Protein AF-A0A837HZ29-F1 (afdb_monomer)

Radius of gyration: 33.58 Å; Cα contacts (8 Å, |Δi|>4): 225; chains: 1; bounding box: 52×79×118 Å

Solvent-accessible surface area (backbone atoms only — not comparable to full-atom values): 13952 Å² total; per-residue (Å²): 131,91,80,90,84,88,86,88,88,85,89,89,88,91,80,93,74,94,74,88,73,82,72,72,76,75,81,71,71,91,67,74,50,71,70,56,51,52,52,53,49,52,53,41,50,74,73,65,51,52,72,66,57,50,50,33,51,55,26,50,70,69,75,38,86,57,85,81,71,94,71,95,66,82,75,67,71,84,78,87,65,74,48,42,78,78,43,34,22,89,83,47,80,42,47,40,31,46,48,34,55,47,42,37,73,39,55,90,40,22,70,79,57,67,69,78,25,53,27,43,73,68,52,30,50,22,44,33,45,43,27,38,74,70,71,73,38,81,69,73,39,53,90,79,60,35,39,37,31,41,38,72,72,49,48,50,49,52,37,42,77,58,74,45,83,57,80,75,68,86,65,84,71,70,89,60,85,87,73,68,78,67,42,74,80,44,73,50,57,73,92,74,75,59,95,91,59,87,81,66,71,49,71,45,66,44,34,85,83,72,55,89,88,80,87,132

Mean predicted aligned error: 20.23 Å

Nearest PDB structures (foldseek):
  6srb-assembly1_A  TM=1.870E-01  e=6.132E-01  Trametes pubescens
  2l3y-assembly1_A  TM=2.069E-01  e=8.259E+00  Mus musculus

Sequence (216 aa):
MKNIKLAFAGLIYFGLISGVFIATPSIASAALTESQIQAILSLLQSFGADQTVVGNVNNSLRGLPTMGGDGTAAFCPTFTYNLYLGLNDSDTEGQVSQLQKFLAQDQTVYPERTITGFYGPLTEQAVKRWQAQQGVVSSGSPDTTGYGVVGSRTRERVRANCGFPTPVPPTPIPPRSSNLSPVISGVSGPTTLNTGQSGTWTVTARDPENGPLSYN

Structure (mmCIF, N/CA/C/O backbone):
data_AF-A0A837HZ29-F1
#
_entry.id   AF-A0A837HZ29-F1
#
loop_
_atom_site.group_PDB
_atom_site.id
_atom_site.type_symbol
_atom_site.label_atom_id
_atom_site.label_alt_id
_atom_site.label_comp_id
_atom_site.label_asym_id
_atom_site.label_entity_id
_atom_site.label_seq_id
_atom_site.pdbx_PDB_ins_code
_atom_site.Cartn_x
_atom_site.Cartn_y
_atom_site.Cartn_z
_atom_site.occupancy
_atom_site.B_iso_or_equiv
_atom_site.auth_seq_id
_atom_site.auth_comp_id
_atom_site.auth_asym_id
_atom_site.auth_atom_id
_atom_site.pdbx_PDB_model_num
ATOM 1 N N . MET A 1 1 ? -25.031 41.096 59.866 1.00 35.97 1 MET A N 1
ATOM 2 C CA . MET A 1 1 ? -25.871 42.298 59.694 1.00 35.97 1 MET A CA 1
ATOM 3 C C . MET A 1 1 ? -25.894 42.648 58.209 1.00 35.97 1 MET A C 1
ATOM 5 O O . MET A 1 1 ? -24.839 42.888 57.647 1.00 35.97 1 MET A O 1
ATOM 9 N N . LYS A 1 2 ? -27.072 42.539 57.574 1.00 34.97 2 LYS A N 1
ATOM 10 C CA . LYS A 1 2 ? -27.664 43.481 56.594 1.00 34.97 2 LYS A CA 1
ATOM 11 C C . LYS A 1 2 ? -26.761 44.709 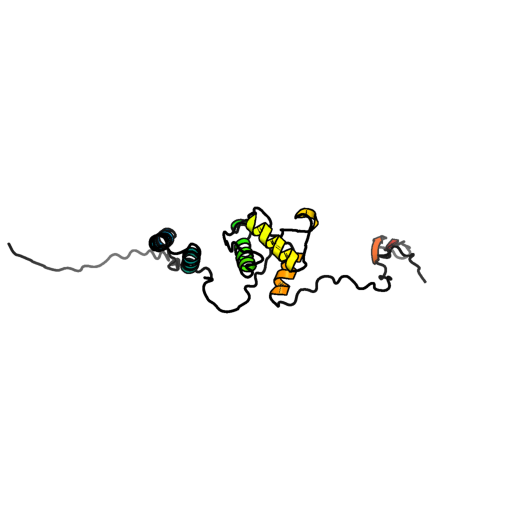56.269 1.00 34.97 2 LYS A C 1
ATOM 13 O O . LYS A 1 2 ? -26.332 45.370 57.203 1.00 34.97 2 LYS A O 1
ATOM 18 N N . ASN A 1 3 ? -26.447 45.100 55.024 1.00 30.42 3 ASN A N 1
ATOM 19 C CA . ASN A 1 3 ? -27.367 45.560 53.973 1.00 30.42 3 ASN A CA 1
ATOM 20 C C . ASN A 1 3 ? -26.650 45.844 52.625 1.00 30.42 3 ASN A C 1
ATOM 22 O O . ASN A 1 3 ? -25.532 46.348 52.603 1.00 30.42 3 ASN A O 1
ATOM 26 N N . ILE A 1 4 ? -27.386 45.619 51.533 1.00 43.94 4 ILE A N 1
ATOM 27 C CA . ILE A 1 4 ? -27.218 46.102 50.142 1.00 43.94 4 ILE A CA 1
ATOM 28 C C . ILE A 1 4 ? -27.219 47.638 50.059 1.00 43.94 4 ILE A C 1
ATOM 30 O O . ILE A 1 4 ? -28.037 48.216 50.771 1.00 43.94 4 ILE A O 1
ATOM 34 N N . LYS A 1 5 ? -26.473 48.259 49.112 1.00 36.84 5 LYS A N 1
ATOM 35 C CA . LYS A 1 5 ? -26.921 49.421 48.287 1.00 36.84 5 LYS A CA 1
ATOM 36 C C . LYS A 1 5 ? -26.176 49.534 46.935 1.00 36.84 5 LYS A C 1
ATOM 38 O O . LYS A 1 5 ? -24.957 49.649 46.905 1.00 36.84 5 LYS A O 1
ATOM 43 N N . LEU A 1 6 ? -26.954 49.543 45.846 1.00 37.62 6 LEU A N 1
ATOM 44 C CA . LEU A 1 6 ? -26.623 50.012 44.487 1.00 37.62 6 LEU A CA 1
ATOM 45 C C . LEU A 1 6 ? -26.697 51.552 44.412 1.00 37.62 6 LEU A C 1
ATOM 47 O O . LEU A 1 6 ? -27.567 52.122 45.071 1.00 37.62 6 LEU A O 1
ATOM 51 N N . ALA A 1 7 ? -25.931 52.187 43.512 1.00 39.00 7 ALA A N 1
ATOM 52 C CA . ALA A 1 7 ? -26.370 53.379 42.763 1.00 39.00 7 ALA A CA 1
ATOM 53 C C . ALA A 1 7 ? -25.503 53.638 41.507 1.00 39.00 7 ALA A C 1
ATOM 55 O O . ALA A 1 7 ? -24.282 53.522 41.549 1.00 39.00 7 ALA A O 1
ATOM 56 N N . PHE A 1 8 ? -26.184 53.983 40.410 1.00 45.16 8 PHE A N 1
ATOM 57 C CA . PHE A 1 8 ? -25.710 54.319 39.058 1.00 45.16 8 PHE A CA 1
ATOM 58 C C . PHE A 1 8 ? -25.259 55.790 38.931 1.00 45.16 8 PHE A C 1
ATOM 60 O O . PHE A 1 8 ? -25.774 56.615 39.680 1.00 45.16 8 PHE A O 1
ATOM 67 N N . ALA A 1 9 ? -24.437 56.130 37.917 1.00 35.78 9 ALA A N 1
ATOM 68 C CA . ALA A 1 9 ? -24.689 57.209 36.927 1.00 35.78 9 ALA A CA 1
ATOM 69 C C . ALA A 1 9 ? -23.426 57.625 36.130 1.00 35.78 9 ALA A C 1
ATOM 71 O O . ALA A 1 9 ? -22.364 57.797 36.718 1.00 35.78 9 ALA A O 1
ATOM 72 N N . GLY A 1 10 ? -23.586 57.919 34.827 1.00 35.19 10 GLY A N 1
ATOM 73 C CA . GLY A 1 10 ? -22.832 59.002 34.163 1.00 35.19 10 GLY A CA 1
ATOM 74 C C . GLY A 1 10 ? -22.077 58.679 32.862 1.00 35.19 10 GLY A C 1
ATOM 75 O O . GLY A 1 10 ? -20.918 58.292 32.900 1.00 35.19 10 GLY A O 1
ATOM 76 N N . LEU A 1 11 ? -22.723 58.931 31.715 1.00 47.47 11 LEU A N 1
ATOM 77 C CA . LEU A 1 11 ? -22.152 59.111 30.360 1.00 47.47 11 LEU A CA 1
ATOM 78 C C . LEU A 1 11 ? -21.249 60.359 30.276 1.00 47.47 11 LEU A C 1
ATOM 80 O O . LEU A 1 11 ? -21.711 61.343 30.832 1.00 47.47 11 LEU A O 1
ATOM 84 N N . ILE A 1 12 ? -20.135 60.373 29.501 1.00 46.66 12 ILE A N 1
ATOM 85 C CA . ILE A 1 12 ? -19.691 61.450 28.553 1.00 46.66 12 ILE A CA 1
ATOM 86 C C . ILE A 1 12 ? -18.710 60.866 27.491 1.00 46.66 12 ILE A C 1
ATOM 88 O O . ILE A 1 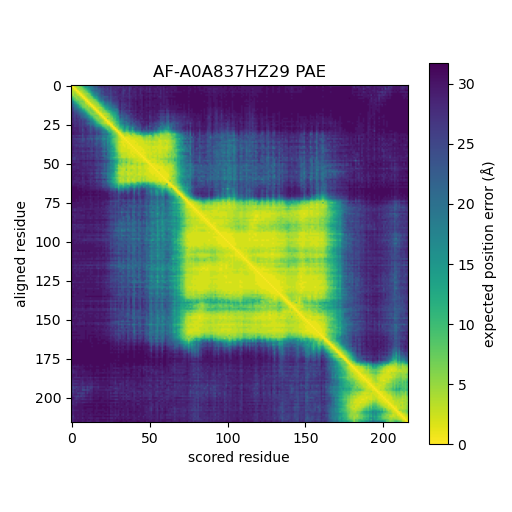12 ? -17.953 59.940 27.759 1.00 46.66 12 ILE A O 1
ATOM 92 N N . TYR A 1 13 ? -18.793 61.412 26.274 1.00 36.00 13 TYR A N 1
ATOM 93 C CA . TYR A 1 13 ? -18.317 60.994 24.944 1.00 36.00 13 TYR A CA 1
ATOM 94 C C . TYR A 1 13 ? -16.962 61.646 24.519 1.00 36.00 13 TYR A C 1
ATOM 96 O O . TYR A 1 13 ? -16.529 62.613 25.135 1.00 36.00 13 TYR A O 1
ATOM 104 N N . PHE A 1 14 ? -16.411 61.186 23.378 1.00 42.97 14 PHE A N 1
ATOM 105 C CA . PHE A 1 14 ? -15.457 61.810 22.413 1.00 42.97 14 PHE A CA 1
ATOM 106 C C . PHE A 1 14 ? -13.974 61.389 22.439 1.00 42.97 14 PHE A C 1
ATOM 108 O O . PHE A 1 14 ? -13.185 61.821 23.269 1.00 42.97 14 PHE A O 1
ATOM 115 N N . GLY A 1 15 ? -13.576 60.656 21.390 1.00 39.09 15 GLY A N 1
ATOM 116 C CA . GLY A 1 15 ? -12.182 60.460 20.991 1.00 39.09 15 GLY A CA 1
ATOM 117 C C . GLY A 1 15 ? -12.063 59.587 19.741 1.00 39.09 15 GLY A C 1
ATOM 118 O O . GLY A 1 15 ? -11.875 58.381 19.846 1.00 39.09 15 GLY A O 1
ATOM 119 N N . LEU A 1 16 ? -12.212 60.193 18.558 1.00 51.69 16 LEU A N 1
ATOM 120 C CA . LEU A 1 16 ? -11.914 59.571 17.264 1.00 51.69 16 LEU A CA 1
ATOM 121 C C . LEU A 1 16 ? -10.434 59.167 17.212 1.00 51.69 16 LEU A C 1
ATOM 123 O O . LEU A 1 16 ? -9.569 60.040 17.237 1.00 51.69 16 LEU A O 1
ATOM 127 N N . ILE A 1 17 ? -10.146 57.874 17.054 1.00 52.84 17 ILE A N 1
ATOM 128 C CA . ILE A 1 17 ? -8.849 57.417 16.550 1.00 52.84 17 ILE A CA 1
ATOM 129 C C . ILE A 1 17 ? -9.109 56.465 15.390 1.00 52.84 17 ILE A C 1
ATOM 131 O O . ILE A 1 17 ? -9.641 55.367 15.544 1.00 52.84 17 ILE A O 1
ATOM 135 N N . SER A 1 18 ? -8.771 56.970 14.210 1.00 51.75 18 SER A N 1
ATOM 136 C CA . SER A 1 18 ? -8.724 56.250 12.950 1.00 51.75 18 SER A CA 1
ATOM 137 C C . SER A 1 18 ? -7.691 55.126 13.047 1.00 51.75 18 SER A C 1
ATOM 139 O O . SER A 1 18 ? -6.542 55.364 13.412 1.00 51.75 18 SER A O 1
ATOM 141 N N . GLY A 1 19 ? -8.111 53.905 12.734 1.00 50.53 19 GLY A N 1
ATOM 142 C CA . GLY A 1 19 ? -7.273 52.714 12.800 1.00 50.53 19 GLY A CA 1
ATOM 143 C C . GLY A 1 19 ? -8.041 51.493 12.320 1.00 50.53 19 GLY A C 1
ATOM 144 O O . GLY A 1 19 ? -8.263 50.558 13.082 1.00 50.53 19 GLY A O 1
ATOM 145 N N . VAL A 1 20 ? -8.493 51.510 11.064 1.00 44.84 20 VAL A N 1
ATOM 146 C CA . VAL A 1 20 ? -9.052 50.316 10.419 1.00 44.84 20 VAL A CA 1
ATOM 147 C C . VAL A 1 20 ? -7.889 49.373 10.097 1.00 44.84 20 VAL A C 1
ATOM 149 O O . VAL A 1 20 ? -7.356 49.355 8.993 1.00 44.84 20 VAL A O 1
ATOM 152 N N . PHE A 1 21 ? -7.474 48.595 11.094 1.00 46.34 21 PHE A N 1
ATOM 153 C CA . PHE A 1 21 ? -6.847 47.303 10.860 1.00 46.34 21 PHE A CA 1
ATOM 154 C C . PHE A 1 21 ? -7.968 46.355 10.439 1.00 46.34 21 PHE A C 1
ATOM 156 O O . PHE A 1 21 ? -8.764 45.920 11.271 1.00 46.34 21 PHE A O 1
ATOM 163 N N . ILE A 1 22 ? -8.050 46.035 9.147 1.00 47.41 22 ILE A N 1
ATOM 164 C CA . ILE A 1 22 ? -8.834 44.881 8.705 1.00 47.41 22 ILE A CA 1
ATOM 165 C C . ILE A 1 22 ? -8.028 43.648 9.120 1.00 47.41 22 ILE A C 1
ATOM 167 O O . ILE A 1 22 ? -7.279 43.074 8.335 1.00 47.41 22 ILE A O 1
ATOM 171 N N . ALA A 1 23 ? -8.142 43.270 10.393 1.00 42.97 23 ALA A N 1
ATOM 172 C CA . ALA A 1 23 ? -7.887 41.905 10.802 1.00 42.97 23 ALA A CA 1
ATOM 173 C C . ALA A 1 23 ? -8.952 41.071 10.091 1.00 42.97 23 ALA A C 1
ATOM 175 O O . ALA A 1 23 ? -1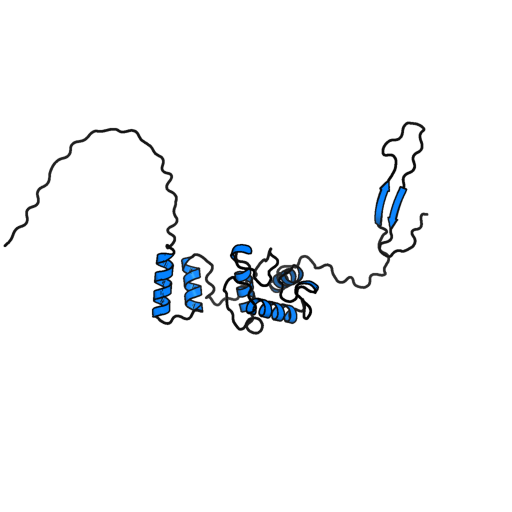0.101 41.009 10.526 1.00 42.97 23 ALA A O 1
ATOM 176 N N . THR A 1 24 ? -8.603 40.507 8.936 1.00 51.25 24 THR A N 1
ATOM 177 C CA . THR A 1 24 ? -9.410 39.452 8.334 1.00 51.25 24 THR A CA 1
ATOM 178 C C . THR A 1 24 ? -9.585 38.393 9.417 1.00 51.25 24 THR A C 1
ATOM 180 O O . THR A 1 24 ? -8.564 37.876 9.885 1.00 51.25 24 THR A O 1
ATOM 183 N N . PRO A 1 25 ? -10.812 38.091 9.872 1.00 42.91 25 PRO A N 1
ATOM 184 C CA . PRO A 1 25 ? -11.000 36.971 10.766 1.00 42.91 25 PRO A CA 1
ATOM 185 C C . PRO A 1 25 ? -10.487 35.752 10.007 1.00 42.91 25 PRO A C 1
ATOM 187 O O . PRO A 1 25 ? -11.036 35.377 8.969 1.00 42.91 25 PRO A O 1
ATOM 190 N N . SER A 1 26 ? -9.392 35.163 10.487 1.00 45.62 26 SER A N 1
ATOM 191 C CA . SER A 1 26 ? -9.121 33.773 10.186 1.00 45.62 26 SER A CA 1
ATOM 192 C C . SER A 1 26 ? -10.377 33.046 10.632 1.00 45.62 26 SER A C 1
ATOM 194 O O . SER A 1 26 ? -10.723 33.029 11.814 1.00 45.62 26 SER A O 1
ATOM 196 N N . ILE A 1 27 ? -11.127 32.528 9.665 1.00 38.88 27 ILE A N 1
ATOM 197 C CA . ILE A 1 27 ? -12.206 31.594 9.933 1.00 38.88 27 ILE A CA 1
ATOM 198 C C . ILE A 1 27 ? -11.492 30.334 10.422 1.00 38.88 27 ILE A C 1
ATOM 200 O O . ILE A 1 27 ? -11.207 29.416 9.660 1.00 38.88 27 ILE A O 1
ATOM 204 N N . ALA A 1 28 ? -11.087 30.341 11.690 1.00 38.72 28 ALA A N 1
ATOM 205 C CA . ALA A 1 28 ? -10.732 29.141 12.401 1.00 38.72 28 ALA A CA 1
ATOM 206 C C . ALA A 1 28 ? -12.048 28.389 12.547 1.00 38.72 28 ALA A C 1
ATOM 208 O O . ALA A 1 28 ? -12.866 28.692 13.416 1.00 38.72 28 ALA A O 1
ATOM 209 N N . SER A 1 29 ? -12.292 27.454 11.632 1.00 41.00 29 SER A N 1
ATOM 210 C CA . SER A 1 29 ? -13.267 26.399 11.861 1.00 41.00 29 SER A CA 1
ATOM 211 C C . SER A 1 29 ? -13.006 25.857 13.263 1.00 41.00 29 SER A C 1
ATOM 213 O O . SER A 1 29 ? -11.859 25.542 13.586 1.00 41.00 29 SER A O 1
ATOM 215 N N . ALA A 1 30 ? -14.033 25.821 14.109 1.00 46.22 30 ALA A N 1
ATOM 216 C CA . ALA A 1 30 ? -13.940 25.303 15.467 1.00 46.22 30 ALA A CA 1
ATOM 217 C C . ALA A 1 30 ? -13.631 23.798 15.418 1.00 46.22 30 ALA A C 1
ATOM 219 O O . ALA A 1 30 ? -14.522 22.957 15.492 1.00 46.22 30 ALA A O 1
ATOM 220 N N . ALA A 1 31 ? -12.361 23.465 15.220 1.00 56.97 31 ALA A N 1
ATOM 221 C CA . ALA A 1 31 ? -11.833 22.128 15.372 1.00 56.97 31 ALA A CA 1
ATOM 222 C C . ALA A 1 31 ? -11.501 21.916 16.851 1.00 56.97 31 ALA A C 1
ATOM 224 O O . ALA A 1 31 ? -11.014 22.826 17.527 1.00 56.97 31 ALA A O 1
ATOM 225 N N . LEU A 1 32 ? -11.775 20.714 17.354 1.00 66.38 32 LEU A N 1
ATOM 226 C CA . LEU A 1 32 ? -11.335 20.312 18.686 1.00 66.38 32 LEU A CA 1
ATOM 227 C C . LEU A 1 32 ? -9.806 20.389 18.750 1.00 66.38 32 LEU A C 1
ATOM 229 O O . LEU A 1 32 ? -9.117 19.956 17.824 1.00 66.38 32 LEU A O 1
ATOM 233 N N . THR A 1 33 ? -9.265 20.936 19.836 1.00 76.69 33 THR A N 1
ATOM 234 C CA . THR A 1 33 ? -7.815 20.939 20.047 1.00 76.69 33 THR A CA 1
ATOM 235 C C . THR A 1 33 ? -7.324 19.516 20.311 1.00 76.69 33 THR A C 1
ATOM 237 O O . THR A 1 33 ? -8.061 18.680 20.836 1.00 76.69 33 THR A O 1
ATOM 240 N N . GLU A 1 34 ? -6.051 19.232 20.025 1.00 71.81 34 GLU A N 1
ATOM 241 C CA . GLU A 1 34 ? -5.465 17.910 20.302 1.00 71.81 34 GLU A CA 1
ATOM 242 C C . GLU A 1 34 ? -5.632 17.515 21.782 1.00 71.81 34 GLU A C 1
ATOM 244 O O . GLU A 1 34 ? -5.949 16.373 22.098 1.00 71.81 34 GLU A O 1
ATOM 249 N N . SER A 1 35 ? -5.534 18.481 22.701 1.00 75.06 35 SER A N 1
ATOM 250 C CA . SER A 1 35 ? -5.774 18.263 24.132 1.00 75.06 35 SER A CA 1
ATOM 251 C C . SER A 1 35 ? -7.217 17.863 24.464 1.00 75.06 35 SER A C 1
ATOM 253 O O . SER A 1 35 ? -7.433 17.032 25.345 1.00 75.06 35 SER A O 1
ATOM 255 N N . GLN A 1 36 ? -8.207 18.410 23.755 1.00 77.38 36 GLN A N 1
ATOM 256 C CA . GLN A 1 36 ? -9.615 18.039 23.918 1.00 77.38 36 GLN A CA 1
ATOM 257 C C . GLN A 1 36 ? -9.890 16.645 23.351 1.00 77.38 36 GLN A C 1
ATOM 259 O O . GLN A 1 36 ? -10.627 15.873 23.960 1.00 77.38 36 GLN A O 1
ATOM 264 N N . ILE A 1 37 ? -9.250 16.294 22.232 1.00 80.56 37 ILE A N 1
ATOM 265 C CA . ILE A 1 37 ? -9.338 14.953 21.647 1.00 80.56 37 ILE A CA 1
ATOM 266 C C . ILE A 1 37 ? -8.771 13.920 22.632 1.00 80.56 37 ILE A C 1
ATOM 268 O O . ILE A 1 37 ? -9.461 12.961 22.969 1.00 80.56 37 ILE A O 1
ATOM 272 N N . GLN A 1 38 ? -7.575 14.148 23.185 1.00 76.44 38 GLN A N 1
ATOM 273 C CA . GLN A 1 38 ? -6.946 13.230 24.148 1.00 76.44 38 GLN A CA 1
ATOM 274 C C . GLN A 1 38 ? -7.756 13.055 25.443 1.00 76.44 38 GLN A C 1
ATOM 276 O O . GLN A 1 38 ? -7.808 11.953 25.994 1.00 76.44 38 GLN A O 1
ATOM 281 N N . ALA A 1 39 ? -8.436 14.105 25.913 1.00 86.25 39 ALA A N 1
ATOM 282 C CA . ALA A 1 39 ? -9.339 14.003 27.059 1.00 86.25 39 ALA A CA 1
ATOM 283 C C . ALA A 1 39 ? -10.542 13.081 26.777 1.00 86.25 39 ALA A C 1
ATOM 285 O O . ALA A 1 39 ? -10.896 12.256 27.620 1.00 86.25 39 ALA A O 1
ATOM 286 N N . ILE A 1 40 ? -11.137 13.171 25.580 1.00 83.31 40 ILE A N 1
ATOM 287 C CA . ILE A 1 40 ? -12.269 12.321 25.173 1.00 83.31 40 ILE A CA 1
ATOM 288 C C . ILE A 1 40 ? -11.825 10.861 25.005 1.00 83.31 40 ILE A C 1
ATOM 290 O O . ILE A 1 40 ? -12.521 9.951 25.455 1.00 83.31 40 ILE A O 1
ATOM 294 N N . LEU A 1 41 ? -10.647 10.621 24.420 1.00 81.94 41 LEU A N 1
ATOM 295 C CA . LEU A 1 41 ? -10.101 9.267 24.270 1.00 81.94 41 LEU A CA 1
ATOM 296 C C . LEU A 1 41 ? -9.772 8.629 25.627 1.00 81.94 41 LEU A C 1
ATOM 298 O O . LEU A 1 41 ? -10.102 7.465 25.847 1.00 81.94 41 LEU A O 1
ATOM 302 N N . SER A 1 42 ? -9.205 9.401 26.557 1.00 83.00 42 SER A N 1
ATOM 303 C CA . SER A 1 42 ? -8.891 8.926 27.913 1.00 83.00 42 SER A CA 1
ATOM 304 C C . SER A 1 42 ? -10.158 8.581 28.704 1.00 83.00 42 SER A C 1
ATOM 306 O O . SER A 1 42 ? -10.182 7.605 29.453 1.00 83.00 42 SER A O 1
ATOM 308 N N . LEU A 1 43 ? -11.240 9.344 28.512 1.00 88.94 43 LEU A N 1
ATOM 309 C CA . LEU A 1 43 ? -12.539 9.050 29.114 1.00 88.94 43 LEU A CA 1
ATOM 310 C C . LEU A 1 43 ? -13.127 7.734 28.578 1.00 88.94 43 LEU A C 1
ATOM 312 O O . LEU A 1 43 ? -13.602 6.918 29.362 1.00 88.94 43 LEU A O 1
ATOM 316 N N . LEU A 1 44 ? -13.056 7.490 27.266 1.00 84.50 44 LEU A N 1
ATOM 317 C CA . LEU A 1 44 ? -13.524 6.235 26.660 1.00 84.50 44 LEU A CA 1
ATOM 318 C C . LEU A 1 44 ? -12.719 5.020 27.135 1.00 84.50 44 LEU A C 1
ATOM 320 O O . LEU A 1 44 ? -13.298 3.973 27.420 1.00 84.50 44 LEU A O 1
ATOM 324 N N . GLN A 1 45 ? -11.403 5.174 27.278 1.00 81.12 45 GLN A N 1
ATOM 325 C CA . GLN A 1 45 ? -10.533 4.137 27.837 1.00 81.12 45 GLN A CA 1
ATOM 326 C C . GLN A 1 45 ? -10.857 3.849 29.309 1.00 81.12 45 GLN A C 1
ATOM 328 O O . GLN A 1 45 ? -10.853 2.690 29.717 1.00 81.12 45 GLN A O 1
ATOM 333 N N . SER A 1 46 ? -11.223 4.873 30.088 1.00 86.44 46 SER A N 1
ATOM 334 C CA . SER A 1 46 ? -11.678 4.717 31.479 1.00 86.44 46 SER A CA 1
ATOM 335 C C . SER A 1 46 ? -12.982 3.910 31.594 1.00 86.44 46 SER A C 1
ATOM 337 O O . SER A 1 46 ? -13.193 3.201 32.576 1.00 86.44 46 SER A O 1
ATOM 339 N N . PHE A 1 47 ? -13.836 3.947 30.563 1.00 85.88 47 PHE A N 1
ATOM 340 C CA . PHE A 1 47 ? -15.049 3.125 30.467 1.00 85.88 47 PHE A CA 1
ATOM 341 C C . PHE A 1 47 ? -14.818 1.728 29.865 1.00 85.88 47 PHE A C 1
ATOM 343 O O . PHE A 1 47 ? -15.779 0.984 29.672 1.00 85.88 47 PHE A O 1
ATOM 350 N N . GLY A 1 48 ? -13.569 1.349 29.572 1.00 77.62 48 GLY A N 1
ATOM 351 C CA . GLY A 1 48 ? -13.238 0.039 29.007 1.00 77.62 48 GLY A CA 1
ATOM 352 C C . GLY A 1 48 ? -13.611 -0.119 27.531 1.00 77.62 48 GLY A C 1
ATOM 353 O O . GLY A 1 48 ? -13.813 -1.242 27.072 1.00 77.62 48 GLY A O 1
ATOM 354 N N . ALA A 1 49 ? -13.731 0.980 26.779 1.00 79.19 49 ALA A N 1
ATOM 355 C CA . ALA A 1 49 ? -13.937 0.906 25.337 1.00 79.19 49 ALA A CA 1
ATOM 356 C C . ALA A 1 49 ? -12.728 0.243 24.650 1.00 79.19 49 ALA A C 1
ATOM 358 O O . ALA A 1 49 ? -11.583 0.625 24.888 1.00 79.19 49 ALA A O 1
ATOM 359 N N . ASP A 1 50 ? -12.991 -0.729 23.773 1.00 69.56 50 ASP A N 1
ATOM 360 C CA . ASP A 1 50 ? -11.958 -1.413 22.989 1.00 69.56 50 ASP A CA 1
ATOM 361 C C . ASP A 1 50 ? -11.205 -0.442 22.056 1.00 69.56 50 ASP A C 1
ATOM 363 O O . ASP A 1 50 ? -11.754 0.573 21.608 1.00 69.56 50 ASP A O 1
ATOM 367 N N . GLN A 1 51 ? -9.957 -0.780 21.713 1.00 67.69 51 GLN A N 1
ATOM 368 C CA . GLN A 1 51 ? -9.078 0.019 20.851 1.00 67.69 51 GLN A CA 1
ATOM 369 C C . GLN A 1 51 ? -9.730 0.371 19.499 1.00 67.69 51 GLN A C 1
ATOM 371 O O . GLN A 1 51 ? -9.467 1.438 18.940 1.00 67.69 51 GLN A O 1
ATOM 376 N N . THR A 1 52 ? -10.637 -0.479 19.010 1.00 63.97 52 THR A N 1
ATOM 377 C CA . THR A 1 52 ? -11.430 -0.252 17.793 1.00 63.97 52 THR A CA 1
ATOM 378 C C . THR A 1 52 ? -12.408 0.918 17.945 1.00 63.97 52 THR A C 1
ATOM 380 O O . THR A 1 52 ? -12.515 1.777 17.068 1.00 63.97 52 THR A O 1
ATOM 383 N N . VAL A 1 53 ? -13.108 0.992 19.079 1.00 73.31 53 VAL A N 1
ATOM 384 C CA . VAL A 1 53 ? -14.072 2.061 19.382 1.00 73.31 53 VAL A CA 1
ATOM 385 C C . VAL A 1 53 ? -13.337 3.379 19.611 1.00 73.31 53 VAL A C 1
ATOM 387 O O . VAL A 1 53 ? -13.739 4.408 19.074 1.00 73.31 53 VAL A O 1
ATOM 390 N N . VAL A 1 54 ? -12.212 3.338 20.331 1.00 78.69 54 VAL A N 1
ATOM 391 C CA . VAL A 1 54 ? -11.339 4.501 20.553 1.00 78.69 54 VAL A CA 1
ATOM 392 C C . VAL A 1 54 ? -10.805 5.043 19.223 1.00 78.69 54 VAL A C 1
ATOM 394 O O . VAL A 1 54 ? -10.846 6.252 18.989 1.00 78.69 54 VAL A O 1
ATOM 397 N N . GLY A 1 55 ? -10.372 4.161 18.316 1.00 71.00 55 GLY A N 1
ATOM 398 C CA . GLY A 1 55 ? -9.921 4.534 16.975 1.00 71.00 55 GLY A CA 1
ATOM 399 C C . GLY A 1 55 ? -11.026 5.175 16.133 1.00 71.00 55 GLY A C 1
ATOM 400 O O . GLY A 1 55 ? -10.807 6.213 15.507 1.00 71.00 55 GLY A O 1
ATOM 401 N N . ASN A 1 56 ? -12.237 4.617 16.170 1.00 71.81 56 ASN A N 1
ATOM 402 C CA . ASN A 1 56 ? -13.390 5.179 15.471 1.00 71.81 56 ASN A CA 1
ATOM 403 C C . ASN A 1 56 ? -13.781 6.553 16.015 1.00 71.81 56 ASN A C 1
ATOM 405 O O . ASN A 1 56 ? -14.013 7.472 15.236 1.00 71.81 56 ASN A O 1
ATOM 409 N N . VAL A 1 57 ? -13.787 6.746 17.332 1.00 80.50 57 VAL A N 1
ATOM 410 C CA . VAL A 1 57 ? -14.092 8.061 17.902 1.00 80.50 57 VAL A CA 1
ATOM 411 C C . VAL A 1 57 ? -12.987 9.073 17.580 1.00 80.50 57 VAL A C 1
ATOM 413 O O . VAL A 1 57 ? -13.307 10.171 17.136 1.00 80.50 57 VAL A O 1
ATOM 416 N N . ASN A 1 58 ? -11.703 8.710 17.686 1.00 80.75 58 ASN A N 1
ATOM 417 C CA . ASN A 1 58 ? -10.590 9.582 17.280 1.00 80.75 58 ASN A CA 1
ATOM 418 C C . ASN A 1 58 ? -10.727 10.043 15.821 1.00 80.75 58 ASN A C 1
ATOM 420 O O . ASN A 1 58 ? -10.536 11.218 15.516 1.00 80.75 58 ASN A O 1
ATOM 424 N N . ASN A 1 59 ? -11.122 9.133 14.927 1.00 75.44 59 ASN A N 1
ATOM 425 C CA . ASN A 1 59 ? -11.361 9.464 13.527 1.00 75.44 59 ASN A CA 1
ATOM 426 C C . ASN A 1 59 ? -12.547 10.434 13.381 1.00 75.44 59 ASN A C 1
ATOM 428 O O . ASN A 1 59 ? -12.410 11.458 12.715 1.00 75.44 59 ASN A O 1
ATOM 432 N N . SER A 1 60 ? -13.654 10.195 14.093 1.00 81.56 60 SER A N 1
ATOM 433 C CA . SER A 1 60 ? -14.838 11.072 14.086 1.00 81.56 60 SER A CA 1
ATOM 434 C C . SER A 1 60 ? -14.522 12.494 14.516 1.00 81.56 60 SER A C 1
ATOM 436 O O . SER A 1 60 ? -14.974 13.451 13.893 1.00 81.56 60 SER A O 1
ATOM 438 N N . LEU A 1 61 ? -13.749 12.631 15.594 1.00 79.25 61 LEU A N 1
ATOM 439 C CA . LEU A 1 61 ? -13.422 13.919 16.202 1.00 79.25 61 LEU A CA 1
ATOM 440 C C . LEU A 1 61 ? -12.470 14.744 15.331 1.00 79.25 61 LEU A C 1
ATOM 442 O O . LEU A 1 61 ? -12.456 15.968 15.423 1.00 79.25 61 LEU A O 1
ATOM 446 N N . ARG A 1 62 ? -11.699 14.078 14.466 1.00 74.94 62 ARG A N 1
ATOM 447 C CA . ARG A 1 62 ? -10.766 14.701 13.518 1.00 74.94 62 ARG A CA 1
ATOM 448 C C . ARG A 1 62 ? -11.391 14.951 12.143 1.00 74.94 62 ARG A C 1
ATOM 450 O O . ARG A 1 62 ? -10.683 15.357 11.227 1.00 74.94 62 ARG A O 1
ATOM 457 N N . GLY A 1 63 ? -12.691 14.679 11.977 1.00 61.44 63 GLY A N 1
ATOM 458 C CA . GLY A 1 63 ? -13.362 14.743 10.675 1.00 61.44 63 GLY A CA 1
ATOM 459 C C . GLY A 1 63 ? -12.820 13.723 9.668 1.00 61.44 63 GLY A C 1
ATOM 460 O O . GLY A 1 63 ? -13.024 13.865 8.465 1.00 61.44 63 GLY A O 1
ATOM 461 N N . LEU A 1 64 ? -12.109 12.703 10.153 1.00 54.34 64 LEU A N 1
ATOM 462 C CA . LEU A 1 64 ? -11.658 11.579 9.353 1.00 54.34 64 LEU A CA 1
ATOM 463 C C . LEU A 1 64 ? -12.827 10.596 9.218 1.00 54.34 64 LEU A C 1
ATOM 465 O O . LEU A 1 64 ? -13.588 10.415 10.172 1.00 54.34 64 LEU A O 1
ATOM 469 N N . PRO A 1 65 ? -12.986 9.933 8.062 1.00 42.50 65 PRO A N 1
ATOM 470 C CA . PRO A 1 65 ? -14.070 8.982 7.865 1.00 42.50 65 PRO A CA 1
ATOM 471 C C . PRO A 1 65 ? -14.028 7.897 8.948 1.00 42.50 65 PRO A C 1
ATOM 473 O O . PRO A 1 65 ? -13.057 7.139 9.058 1.00 42.50 65 PRO A O 1
ATOM 476 N N . THR A 1 66 ? -15.085 7.843 9.757 1.00 41.78 66 THR A N 1
ATOM 477 C CA . THR A 1 66 ? -15.322 6.804 10.753 1.00 41.78 66 THR A CA 1
ATOM 478 C C . THR A 1 66 ? -15.824 5.545 10.078 1.00 41.78 66 THR A C 1
ATOM 480 O O . THR A 1 66 ? -16.853 5.547 9.413 1.00 41.78 66 THR A O 1
ATOM 483 N N . MET A 1 67 ? -15.099 4.442 10.253 1.00 54.31 67 MET A N 1
ATOM 484 C CA . MET A 1 67 ? -15.522 3.133 9.761 1.00 54.31 67 MET A CA 1
ATOM 485 C C . MET A 1 67 ? -16.067 2.324 10.930 1.00 54.31 67 MET A C 1
ATOM 487 O O . MET A 1 67 ? -15.389 1.516 11.554 1.00 54.31 67 MET A O 1
ATOM 491 N N . GLY A 1 68 ? -17.329 2.598 11.228 1.00 55.81 68 GLY A N 1
ATOM 492 C CA . GLY A 1 68 ? -18.163 1.817 12.125 1.00 55.81 68 GLY A CA 1
ATOM 493 C C . GLY A 1 68 ? -19.602 1.961 11.663 1.00 55.81 68 GLY A C 1
ATOM 494 O O . GLY A 1 68 ? -20.365 2.711 12.257 1.00 55.81 68 GLY A O 1
ATOM 495 N N . GLY A 1 69 ? -19.937 1.315 10.549 1.00 40.19 69 GLY A N 1
ATOM 496 C CA . GLY A 1 69 ? -21.265 1.379 9.954 1.00 40.19 69 GLY A CA 1
ATOM 497 C C . GLY A 1 69 ? -21.407 0.327 8.870 1.00 40.19 69 GLY A C 1
ATOM 498 O O . GLY A 1 69 ? -20.902 0.496 7.766 1.00 40.19 69 GLY A O 1
ATOM 499 N N . ASP A 1 70 ? -22.046 -0.770 9.251 1.00 48.66 70 ASP A N 1
ATOM 500 C CA . ASP A 1 70 ? -22.575 -1.829 8.400 1.00 48.66 70 ASP A CA 1
ATOM 501 C C . ASP A 1 70 ? -23.266 -1.257 7.147 1.00 48.66 70 ASP A C 1
ATOM 503 O O . ASP A 1 70 ? -24.140 -0.393 7.241 1.00 48.66 70 ASP A O 1
ATOM 507 N N . GLY A 1 71 ? -22.823 -1.702 5.970 1.00 41.22 71 GLY A N 1
ATOM 508 C CA . GLY A 1 71 ? -23.270 -1.184 4.680 1.00 41.22 71 GLY A CA 1
ATOM 509 C C . GLY A 1 71 ? -22.187 -1.300 3.615 1.00 41.22 71 GLY A C 1
ATOM 510 O O . GLY A 1 71 ? -21.387 -0.394 3.426 1.00 41.22 71 GLY A O 1
ATOM 511 N N . THR A 1 72 ? -22.182 -2.449 2.942 1.00 41.22 72 THR A N 1
ATOM 512 C CA . THR A 1 72 ? -21.415 -2.884 1.756 1.00 41.22 72 THR A CA 1
ATOM 513 C C . THR A 1 72 ? -21.162 -1.855 0.628 1.00 41.22 72 THR A C 1
ATOM 515 O O . THR A 1 72 ? -21.472 -2.089 -0.536 1.00 41.22 72 THR A O 1
ATOM 518 N N . ALA A 1 73 ? -20.496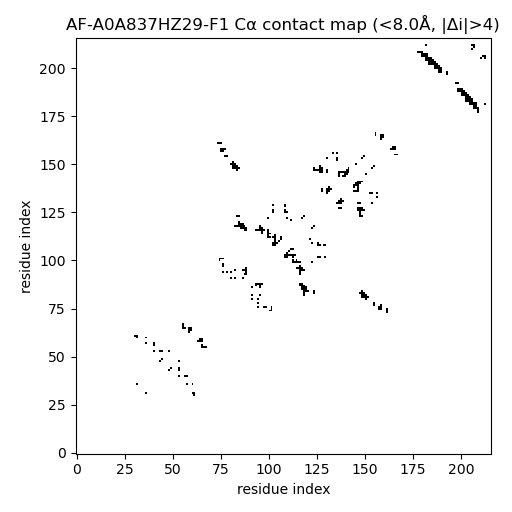 -0.739 0.912 1.00 47.44 73 ALA A N 1
ATOM 519 C CA . ALA A 1 73 ? -19.727 -0.015 -0.089 1.00 47.44 73 ALA A CA 1
ATOM 520 C C . ALA A 1 73 ? -18.305 -0.580 -0.050 1.00 47.44 73 ALA A C 1
ATOM 522 O O . ALA A 1 73 ? -17.583 -0.392 0.930 1.00 47.44 73 ALA A O 1
ATOM 523 N N . ALA A 1 74 ? -17.917 -1.327 -1.085 1.00 58.19 74 ALA A N 1
ATOM 524 C CA . ALA A 1 74 ? -16.554 -1.822 -1.230 1.00 58.19 74 ALA A CA 1
ATOM 525 C C . ALA A 1 74 ? -15.572 -0.647 -1.062 1.00 58.19 74 ALA A C 1
ATOM 527 O O . ALA A 1 74 ? -15.539 0.271 -1.881 1.00 58.19 74 ALA A O 1
ATOM 528 N N . PHE A 1 75 ? -14.823 -0.627 0.047 1.00 69.00 75 PHE A N 1
ATOM 529 C CA . PHE A 1 75 ? -13.768 0.361 0.255 1.00 69.00 75 PHE A CA 1
ATOM 530 C C . PHE A 1 75 ? -12.693 0.149 -0.807 1.00 69.00 75 PHE A C 1
ATOM 532 O O . PHE A 1 75 ? -12.004 -0.868 -0.813 1.00 69.00 75 PHE A O 1
ATOM 539 N N . CYS A 1 76 ? -12.577 1.117 -1.709 1.00 74.62 76 CYS A N 1
ATOM 540 C CA . CYS A 1 76 ? -11.767 0.992 -2.905 1.00 74.62 76 CYS A CA 1
ATOM 541 C C . CYS A 1 76 ? -10.673 2.047 -2.951 1.00 74.62 76 CYS A C 1
ATOM 543 O O . CYS A 1 76 ? -10.877 3.132 -3.503 1.00 74.62 76 CYS A O 1
ATOM 545 N N . PRO A 1 77 ? -9.511 1.753 -2.349 1.00 82.50 77 PRO A N 1
ATOM 546 C CA . PRO A 1 77 ? -8.416 2.700 -2.317 1.00 82.50 77 PRO A CA 1
ATOM 547 C C . PRO A 1 77 ? -7.760 2.814 -3.695 1.00 82.50 77 PRO A C 1
ATOM 549 O O . PRO A 1 77 ? -7.566 1.827 -4.408 1.00 82.50 77 PRO A O 1
ATOM 552 N N . THR A 1 78 ? -7.374 4.037 -4.050 1.00 81.56 78 THR A N 1
ATOM 553 C CA . THR A 1 78 ? -6.492 4.293 -5.189 1.00 81.56 78 THR A CA 1
ATOM 554 C C . THR A 1 78 ? -5.112 4.602 -4.646 1.00 81.56 78 THR A C 1
ATOM 556 O O . THR A 1 78 ? -4.902 5.632 -4.014 1.00 81.56 78 THR A O 1
ATOM 559 N N . PHE A 1 79 ? -4.174 3.694 -4.883 1.00 83.75 79 PHE A N 1
ATOM 560 C CA . PHE A 1 79 ? -2.789 3.888 -4.480 1.00 83.75 79 PHE A CA 1
ATOM 561 C C . PHE A 1 79 ? -2.007 4.563 -5.608 1.00 83.75 79 PHE A C 1
ATOM 563 O O . PHE A 1 79 ? -2.080 4.143 -6.765 1.00 83.75 79 PHE A O 1
ATOM 570 N N . THR A 1 80 ? -1.218 5.570 -5.260 1.00 81.56 80 THR A N 1
ATOM 571 C CA . THR A 1 80 ? -0.283 6.235 -6.182 1.00 81.56 80 THR A CA 1
ATOM 572 C C . THR A 1 80 ? 1.156 5.846 -5.850 1.00 81.56 80 THR A C 1
ATOM 574 O O . THR A 1 80 ? 1.987 5.721 -6.749 1.00 81.56 80 THR A O 1
ATOM 577 N N . TYR A 1 81 ? 1.435 5.561 -4.575 1.00 83.31 81 TYR A N 1
ATOM 578 C CA . TYR A 1 81 ? 2.757 5.172 -4.098 1.00 83.31 81 TYR A CA 1
ATOM 579 C C . TYR A 1 81 ? 2.980 3.655 -4.187 1.00 83.31 81 TYR A C 1
ATOM 581 O O . TYR A 1 81 ? 2.047 2.846 -4.136 1.00 83.31 81 TYR A O 1
ATOM 589 N N . ASN A 1 82 ? 4.245 3.252 -4.339 1.00 85.50 82 ASN A N 1
ATOM 590 C CA . ASN A 1 82 ? 4.649 1.866 -4.114 1.00 85.50 82 ASN A CA 1
ATOM 591 C C . ASN A 1 82 ? 4.735 1.654 -2.601 1.00 85.50 82 ASN A C 1
ATOM 593 O O . ASN A 1 82 ? 5.588 2.264 -1.964 1.00 85.50 82 ASN A O 1
ATOM 597 N N . LEU A 1 83 ? 3.865 0.818 -2.031 1.00 85.88 83 LEU A N 1
ATOM 598 C CA . LEU A 1 83 ? 3.864 0.581 -0.584 1.00 85.88 83 LEU A CA 1
ATOM 599 C C . LEU A 1 83 ? 4.710 -0.651 -0.246 1.00 85.88 83 LEU A C 1
ATOM 601 O O . LEU A 1 83 ? 4.473 -1.725 -0.800 1.00 85.88 83 LEU A O 1
ATOM 605 N N . TYR A 1 84 ? 5.685 -0.501 0.646 1.00 88.06 84 TYR A N 1
ATOM 606 C CA . TYR A 1 84 ? 6.599 -1.560 1.077 1.00 88.06 84 TYR A CA 1
ATOM 607 C C . TYR A 1 84 ? 6.983 -1.394 2.553 1.00 88.06 84 TYR A C 1
ATOM 609 O O . TYR A 1 84 ? 6.668 -0.382 3.184 1.00 88.06 84 TYR A O 1
ATOM 617 N N . LEU A 1 85 ? 7.652 -2.414 3.097 1.00 85.25 85 LEU A N 1
ATOM 618 C CA . LEU A 1 85 ? 8.054 -2.486 4.500 1.00 85.25 85 LEU A CA 1
ATOM 619 C C . LEU A 1 85 ? 8.839 -1.241 4.943 1.00 85.25 85 LEU A C 1
ATOM 621 O O . LEU A 1 85 ? 9.815 -0.854 4.306 1.00 85.25 85 LEU A O 1
ATOM 625 N N . GLY A 1 86 ? 8.424 -0.649 6.063 1.00 81.38 86 GLY A N 1
ATOM 626 C CA . GLY A 1 86 ? 9.061 0.523 6.668 1.00 81.38 86 GLY A CA 1
ATOM 627 C C . GLY A 1 86 ? 8.413 1.865 6.319 1.00 81.38 86 GLY A C 1
ATOM 628 O O . GLY A 1 86 ? 8.736 2.858 6.965 1.00 81.38 86 GLY A O 1
ATOM 629 N N . LEU A 1 87 ? 7.479 1.913 5.363 1.00 84.75 87 LEU A N 1
ATOM 630 C CA . LEU A 1 87 ? 6.740 3.140 5.053 1.00 84.75 87 LEU A CA 1
ATOM 631 C C . LEU A 1 87 ? 5.667 3.453 6.094 1.00 84.75 87 LEU A C 1
ATOM 633 O O . LEU A 1 87 ? 5.096 2.559 6.720 1.00 84.75 87 LEU A O 1
ATOM 637 N N . ASN A 1 88 ? 5.347 4.735 6.231 1.00 81.81 88 ASN A N 1
ATOM 638 C CA . ASN A 1 88 ? 4.264 5.214 7.078 1.00 81.81 88 ASN A CA 1
ATOM 639 C C . ASN A 1 88 ? 3.364 6.211 6.327 1.00 81.81 88 ASN A C 1
ATOM 641 O O . ASN A 1 88 ? 3.636 6.605 5.191 1.00 81.81 88 ASN A O 1
ATOM 645 N N . ASP A 1 89 ? 2.274 6.620 6.964 1.00 75.88 89 ASP A N 1
ATOM 646 C CA . ASP A 1 89 ? 1.304 7.559 6.400 1.00 75.88 89 ASP A CA 1
ATOM 647 C C . ASP A 1 89 ? 1.864 8.962 6.136 1.00 75.88 89 ASP A C 1
ATOM 649 O O . ASP A 1 89 ? 1.366 9.631 5.234 1.00 75.88 89 ASP A O 1
ATOM 653 N N . SER A 1 90 ? 2.891 9.404 6.868 1.00 76.12 90 SER A N 1
ATOM 654 C CA . SER A 1 90 ? 3.544 10.696 6.624 1.00 76.12 90 SER A CA 1
ATOM 655 C C . SER A 1 90 ? 4.258 10.720 5.273 1.00 76.12 90 SER A C 1
ATOM 657 O O . SER A 1 90 ? 4.264 11.753 4.612 1.00 76.12 90 SER A O 1
ATOM 659 N N . ASP A 1 91 ? 4.821 9.587 4.847 1.00 75.00 91 ASP A N 1
ATOM 660 C CA . ASP A 1 91 ? 5.551 9.461 3.577 1.00 75.00 91 ASP A CA 1
ATOM 661 C C . ASP A 1 91 ? 4.638 9.10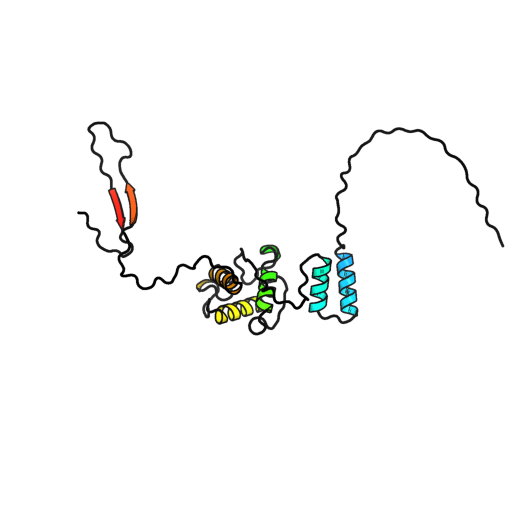0 2.394 1.00 75.00 91 ASP A C 1
ATOM 663 O O . ASP A 1 91 ? 5.034 9.193 1.234 1.00 75.00 91 ASP A O 1
ATOM 667 N N . THR A 1 92 ? 3.418 8.639 2.680 1.00 77.50 92 THR A N 1
ATOM 668 C CA . THR A 1 92 ? 2.505 8.047 1.686 1.00 77.50 92 THR A CA 1
ATOM 669 C C . THR A 1 92 ? 1.134 8.715 1.648 1.00 77.50 92 THR A C 1
ATOM 671 O O . THR A 1 92 ? 0.206 8.184 1.035 1.00 77.50 92 THR A O 1
ATOM 674 N N . GLU A 1 93 ? 0.990 9.864 2.311 1.00 78.94 93 GLU A N 1
ATOM 675 C CA . GLU A 1 93 ? -0.256 10.634 2.400 1.00 78.94 93 GLU A CA 1
ATOM 676 C C . GLU A 1 93 ? -1.448 9.799 2.909 1.00 78.94 93 GLU A C 1
ATOM 678 O O . GLU A 1 93 ? -2.566 9.870 2.395 1.00 78.94 93 GLU A O 1
ATOM 683 N N . GLY A 1 94 ? -1.219 8.951 3.914 1.00 75.06 94 GLY A N 1
ATOM 684 C CA . GLY A 1 94 ? -2.275 8.112 4.487 1.00 75.06 94 GLY A CA 1
ATOM 685 C C . GLY A 1 94 ? -2.568 6.809 3.732 1.00 75.06 94 GLY A C 1
ATOM 686 O O . GLY A 1 94 ? -3.492 6.079 4.105 1.00 75.06 94 GLY A O 1
ATOM 687 N N . GLN A 1 95 ? -1.843 6.501 2.649 1.00 81.06 95 GLN A N 1
ATOM 688 C CA . GLN A 1 95 ? -2.125 5.319 1.824 1.00 81.06 95 GLN A CA 1
ATOM 689 C C . GLN A 1 95 ? -1.802 3.995 2.531 1.00 81.06 95 GLN A C 1
ATOM 691 O O . GLN A 1 95 ? -2.418 2.979 2.205 1.00 81.06 95 GLN A O 1
ATOM 696 N N . VAL A 1 96 ? -0.911 3.982 3.528 1.00 82.38 96 VAL A N 1
ATOM 697 C CA . VAL A 1 96 ? -0.653 2.778 4.335 1.00 82.38 96 VAL A CA 1
ATOM 698 C C . VAL A 1 96 ? -1.869 2.445 5.201 1.00 82.38 96 VAL A C 1
ATOM 700 O O . VAL A 1 96 ? -2.320 1.298 5.204 1.00 82.38 96 VAL A O 1
ATOM 703 N N . SER A 1 97 ? -2.475 3.438 5.852 1.00 84.19 97 SER A N 1
ATOM 704 C CA . SER A 1 97 ? -3.746 3.255 6.562 1.00 84.19 97 SER A CA 1
ATOM 705 C C . SER A 1 97 ? -4.872 2.809 5.632 1.00 84.19 97 SER A C 1
ATOM 707 O O . SER A 1 97 ? -5.688 1.965 6.003 1.00 84.19 97 SER A O 1
ATOM 709 N N . GLN A 1 98 ? -4.937 3.347 4.410 1.00 84.75 98 GLN A N 1
ATOM 710 C CA . GLN A 1 98 ? -5.922 2.909 3.414 1.00 84.75 98 GLN A CA 1
ATOM 711 C C . GLN A 1 98 ? -5.705 1.445 3.013 1.00 84.75 98 GLN A C 1
ATOM 713 O O . GLN A 1 98 ? -6.660 0.677 2.941 1.00 84.75 98 GLN A O 1
ATOM 718 N N . LEU A 1 99 ? -4.457 1.028 2.810 1.00 85.69 99 LEU A N 1
ATOM 719 C CA . LEU A 1 99 ? -4.129 -0.365 2.529 1.00 85.69 99 LEU A CA 1
ATOM 720 C C . LEU A 1 99 ? -4.561 -1.289 3.665 1.00 85.69 99 LEU A C 1
ATOM 722 O O . LEU A 1 99 ? -5.210 -2.299 3.413 1.00 85.69 99 LEU A O 1
ATOM 726 N N . GLN A 1 100 ? -4.245 -0.937 4.909 1.00 88.38 100 GLN A N 1
ATOM 727 C CA . GLN A 1 100 ? -4.637 -1.730 6.074 1.00 88.38 100 GLN A CA 1
ATOM 728 C C . GLN A 1 100 ? -6.161 -1.852 6.187 1.00 88.38 100 GLN A C 1
ATOM 730 O O . GLN A 1 100 ? -6.659 -2.946 6.435 1.00 88.38 100 GLN A O 1
ATOM 735 N N . LYS A 1 101 ? -6.907 -0.770 5.921 1.00 82.75 101 LYS A N 1
ATOM 736 C CA . LYS A 1 101 ? -8.381 -0.784 5.869 1.00 82.75 101 LYS A CA 1
ATOM 737 C C . LYS A 1 101 ? -8.920 -1.725 4.796 1.00 82.75 101 LYS A C 1
ATOM 739 O O . LYS A 1 101 ? -9.854 -2.472 5.060 1.00 82.75 101 LYS A O 1
ATOM 744 N N . PHE A 1 102 ? -8.324 -1.702 3.607 1.00 85.00 102 PHE A N 1
ATOM 745 C CA . PHE A 1 102 ? -8.701 -2.589 2.509 1.00 85.00 102 PHE A CA 1
ATOM 746 C C . PHE A 1 102 ? -8.422 -4.058 2.839 1.00 85.00 102 PHE A C 1
ATOM 748 O O . PHE A 1 102 ? -9.303 -4.900 2.701 1.00 85.00 102 PHE A O 1
ATOM 755 N N . LEU A 1 103 ? -7.229 -4.369 3.347 1.00 85.00 103 LEU A N 1
ATOM 756 C CA . LEU A 1 103 ? -6.868 -5.737 3.724 1.00 85.00 103 LEU A CA 1
ATOM 757 C C . LEU A 1 103 ? -7.714 -6.253 4.894 1.00 85.00 103 LEU A C 1
ATOM 759 O O . LEU A 1 103 ? -8.052 -7.430 4.926 1.00 85.00 103 LEU A O 1
ATOM 763 N N . ALA A 1 104 ? -8.102 -5.375 5.824 1.00 83.00 104 ALA A N 1
ATOM 764 C CA . ALA A 1 104 ? -8.939 -5.720 6.972 1.00 83.00 104 ALA A CA 1
ATOM 765 C C . ALA A 1 104 ? -10.377 -6.123 6.595 1.00 83.00 104 ALA A C 1
ATOM 767 O O . ALA A 1 104 ? -11.092 -6.648 7.451 1.00 83.00 104 ALA A O 1
ATOM 768 N N . GLN A 1 105 ? -10.806 -5.905 5.345 1.00 79.31 105 GLN A N 1
ATOM 769 C CA . GLN A 1 105 ? -12.085 -6.421 4.845 1.00 79.31 105 GLN A CA 1
ATOM 770 C C . GLN A 1 105 ? -12.099 -7.949 4.765 1.00 79.31 105 GLN A C 1
ATOM 772 O O . GLN A 1 105 ? -13.160 -8.555 4.899 1.00 79.31 105 GLN A O 1
ATOM 777 N N . ASP A 1 106 ? -10.933 -8.569 4.570 1.00 74.81 106 ASP A N 1
ATOM 778 C CA . ASP A 1 106 ? -10.786 -10.016 4.522 1.00 74.81 106 ASP A CA 1
ATOM 779 C C . ASP A 1 106 ? -10.002 -10.505 5.743 1.00 74.81 106 ASP A C 1
ATOM 781 O O . ASP A 1 106 ? -8.780 -10.380 5.844 1.00 74.81 106 ASP A O 1
ATOM 785 N N . GLN A 1 107 ? -10.721 -11.111 6.686 1.00 77.88 107 GLN A N 1
ATOM 786 C CA . GLN A 1 107 ? -10.128 -11.631 7.915 1.00 77.88 107 GLN A CA 1
ATOM 787 C C . GLN A 1 107 ? -9.195 -12.831 7.672 1.00 77.88 107 GLN A C 1
ATOM 789 O O . GLN A 1 107 ? -8.347 -13.119 8.514 1.00 77.88 107 GLN A O 1
ATOM 794 N N . THR A 1 108 ? -9.310 -13.529 6.537 1.00 81.00 108 THR A N 1
ATOM 795 C CA . THR A 1 108 ? -8.385 -14.620 6.179 1.00 81.00 108 THR A CA 1
ATOM 796 C C . THR A 1 108 ? -7.028 -14.081 5.731 1.00 81.00 108 THR A C 1
ATOM 798 O O . THR A 1 108 ? -5.992 -14.720 5.929 1.00 81.00 108 THR A O 1
ATOM 801 N N . VAL A 1 109 ? -7.030 -12.874 5.167 1.00 82.62 109 VAL A N 1
ATOM 802 C CA . VAL A 1 109 ? -5.845 -12.162 4.699 1.00 82.62 109 VAL A CA 1
ATOM 803 C C . VAL A 1 109 ? -5.201 -11.390 5.839 1.00 82.62 109 VAL A C 1
ATOM 805 O O . VAL A 1 109 ? -4.005 -11.559 6.090 1.00 82.62 109 VAL A O 1
ATOM 808 N N . TYR A 1 110 ? -5.989 -10.568 6.537 1.00 83.19 110 TYR A N 1
ATOM 809 C CA . TYR A 1 110 ? -5.510 -9.690 7.597 1.00 83.19 110 TYR A CA 1
ATOM 810 C C . TYR A 1 110 ? -6.291 -9.883 8.903 1.00 83.19 110 TYR A C 1
ATOM 812 O O . TYR A 1 110 ? -7.104 -9.033 9.277 1.00 83.19 110 TYR A O 1
ATOM 820 N N . PRO A 1 111 ? -6.068 -11.002 9.616 1.00 74.88 111 PRO A N 1
ATOM 821 C CA . PRO A 1 111 ? -6.810 -11.324 10.831 1.00 74.88 111 PRO A CA 1
ATOM 822 C C . PRO A 1 111 ? -6.592 -10.305 11.950 1.00 74.88 111 PRO A C 1
ATOM 824 O O . PRO A 1 111 ? -7.489 -10.105 12.766 1.00 74.88 111 PRO A O 1
ATOM 827 N N . GLU A 1 112 ? -5.432 -9.647 11.971 1.00 79.75 112 GLU A N 1
ATOM 828 C CA . GLU A 1 112 ? -5.062 -8.661 12.980 1.00 79.75 112 GLU A CA 1
ATOM 829 C C . GLU A 1 112 ? -5.884 -7.371 12.854 1.00 79.75 112 GLU A C 1
ATOM 831 O O . GLU A 1 112 ? -6.122 -6.710 13.858 1.00 79.75 112 GLU A O 1
ATOM 836 N N . ARG A 1 113 ? -6.330 -7.015 11.635 1.00 74.06 113 ARG A N 1
ATOM 837 C CA . ARG A 1 113 ? -7.136 -5.812 11.321 1.00 74.06 113 ARG A CA 1
ATOM 838 C C . ARG A 1 113 ? -6.611 -4.506 11.932 1.00 74.06 113 ARG A C 1
ATOM 840 O O . ARG A 1 113 ? -7.356 -3.548 12.140 1.00 74.06 113 ARG A O 1
ATOM 847 N N . THR A 1 114 ? -5.313 -4.454 12.194 1.00 75.31 114 THR A N 1
ATOM 848 C CA . THR A 1 114 ? -4.665 -3.322 12.841 1.00 75.31 114 THR A CA 1
ATOM 849 C C . THR A 1 114 ? -4.400 -2.219 11.823 1.00 75.31 114 THR A C 1
ATOM 851 O O . THR A 1 114 ? -3.699 -2.420 10.838 1.00 75.31 114 THR A O 1
ATOM 854 N N . ILE A 1 115 ? -4.923 -1.020 12.065 1.00 83.19 115 ILE A N 1
ATOM 855 C CA . ILE A 1 115 ? -4.678 0.144 11.206 1.00 83.19 115 ILE A CA 1
ATOM 856 C C . ILE A 1 115 ? -3.815 1.123 11.993 1.00 83.19 115 ILE A C 1
ATOM 858 O O . ILE A 1 115 ? -4.309 1.878 12.827 1.00 83.19 115 ILE A O 1
ATOM 862 N N . THR A 1 116 ? -2.508 1.057 11.770 1.00 78.06 116 THR A N 1
ATOM 863 C CA . THR A 1 116 ? -1.510 1.908 12.437 1.00 78.06 116 THR A CA 1
ATOM 864 C C . THR A 1 116 ? -0.996 3.024 11.545 1.00 78.06 116 THR A C 1
ATOM 866 O O . THR A 1 116 ? -0.306 3.910 12.038 1.00 78.06 116 THR A O 1
ATOM 869 N N . GLY A 1 117 ? -1.253 2.954 10.236 1.00 74.94 117 GLY A N 1
ATOM 870 C CA . GLY A 1 117 ? -0.596 3.828 9.268 1.00 74.94 117 GLY A CA 1
ATOM 871 C C . GLY A 1 117 ? 0.886 3.514 9.082 1.00 74.94 117 GLY A C 1
ATOM 872 O O . GLY A 1 117 ? 1.609 4.323 8.512 1.00 74.94 117 GLY A O 1
ATOM 873 N N . PHE A 1 118 ? 1.357 2.354 9.558 1.00 80.12 118 PHE A N 1
ATOM 874 C CA . PHE A 1 118 ? 2.730 1.880 9.390 1.00 80.12 118 PHE A CA 1
ATOM 875 C C . PHE A 1 118 ? 2.770 0.518 8.695 1.00 80.12 118 PHE A C 1
ATOM 877 O O . PHE A 1 118 ? 2.124 -0.449 9.113 1.00 80.12 118 PHE A O 1
ATOM 884 N N . TYR A 1 119 ? 3.574 0.422 7.641 1.00 82.50 119 TYR A N 1
ATOM 885 C CA . TYR A 1 119 ? 3.773 -0.791 6.871 1.00 82.50 119 TYR A CA 1
ATOM 886 C C . TYR A 1 119 ? 4.818 -1.652 7.577 1.00 82.50 119 TYR A C 1
ATOM 888 O O . TYR A 1 119 ? 5.993 -1.689 7.213 1.00 82.50 119 TYR A O 1
ATOM 896 N N . GLY A 1 120 ? 4.375 -2.326 8.635 1.00 85.00 120 GLY A N 1
ATOM 897 C CA . GLY A 1 120 ? 5.185 -3.270 9.395 1.00 85.00 120 GLY A CA 1
ATOM 898 C C . GLY A 1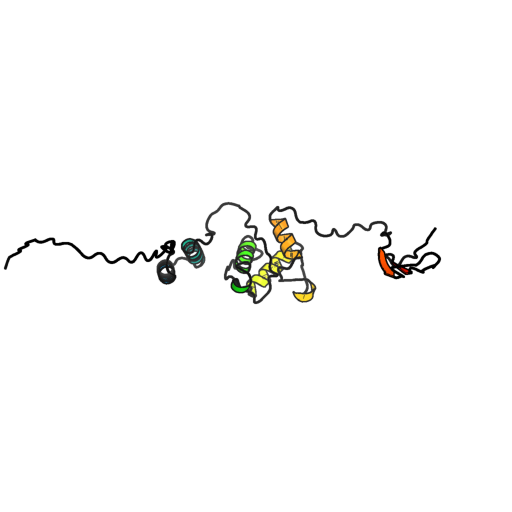 120 ? 5.093 -4.712 8.877 1.00 85.00 120 GLY A C 1
ATOM 899 O O . GLY A 1 120 ? 4.404 -4.985 7.890 1.00 85.00 120 GLY A O 1
ATOM 900 N N . PRO A 1 121 ? 5.724 -5.665 9.587 1.00 86.88 121 PRO A N 1
ATOM 901 C CA . PRO A 1 121 ? 5.751 -7.077 9.196 1.00 86.88 121 PRO A CA 1
ATOM 902 C C . PRO A 1 121 ? 4.361 -7.718 9.068 1.00 86.88 121 PRO A C 1
ATOM 904 O O . PRO A 1 121 ? 4.154 -8.578 8.217 1.00 86.88 121 PRO A O 1
ATOM 907 N N . LEU A 1 122 ? 3.392 -7.293 9.889 1.00 84.38 122 LEU A N 1
ATOM 908 C CA . LEU A 1 122 ? 2.011 -7.791 9.824 1.00 84.38 122 LEU A CA 1
ATOM 909 C C . LEU A 1 122 ? 1.306 -7.330 8.542 1.00 84.38 122 LEU A C 1
ATOM 911 O O . LEU A 1 122 ? 0.679 -8.135 7.857 1.00 84.38 122 LEU A O 1
ATOM 915 N N . THR A 1 123 ? 1.464 -6.054 8.180 1.00 86.12 123 THR A N 1
ATOM 916 C CA . THR A 1 123 ? 0.930 -5.493 6.931 1.00 86.12 123 THR A CA 1
ATOM 917 C C . THR A 1 123 ? 1.564 -6.175 5.719 1.00 86.12 123 THR A C 1
ATOM 919 O O . THR A 1 123 ? 0.866 -6.542 4.778 1.00 86.12 123 THR A O 1
ATOM 922 N N . GLU A 1 124 ? 2.877 -6.420 5.755 1.00 89.12 124 GLU A N 1
ATOM 923 C CA . GLU A 1 124 ? 3.582 -7.137 4.691 1.00 89.12 124 GLU A CA 1
ATOM 924 C C . GLU A 1 124 ? 3.058 -8.570 4.516 1.00 89.12 124 GLU A C 1
ATOM 926 O O . GLU A 1 124 ? 2.802 -9.004 3.392 1.00 89.12 124 GLU A O 1
ATOM 931 N N . GLN A 1 125 ? 2.861 -9.307 5.614 1.00 87.00 125 GLN A N 1
ATOM 932 C CA . GLN A 1 125 ? 2.290 -10.655 5.565 1.00 87.00 125 GLN A CA 1
ATOM 933 C C . GLN A 1 125 ? 0.866 -10.655 5.010 1.00 87.00 125 GLN A C 1
ATOM 935 O O . GLN A 1 125 ? 0.536 -11.515 4.192 1.00 87.00 125 GLN A O 1
ATOM 940 N N . ALA A 1 126 ? 0.042 -9.687 5.408 1.00 85.38 126 ALA A N 1
ATOM 941 C CA . ALA A 1 126 ? -1.301 -9.529 4.868 1.00 85.38 126 ALA A CA 1
ATOM 942 C C . ALA A 1 126 ? -1.270 -9.269 3.355 1.00 85.38 126 ALA A C 1
ATOM 944 O O . ALA A 1 126 ? -1.977 -9.936 2.605 1.00 85.38 126 ALA A O 1
ATOM 945 N N . VAL A 1 127 ? -0.383 -8.391 2.872 1.00 89.50 127 VAL A N 1
ATOM 946 C CA . VAL A 1 127 ? -0.210 -8.157 1.429 1.00 89.50 127 VAL A CA 1
ATOM 947 C C . VAL A 1 127 ? 0.237 -9.421 0.703 1.00 89.50 127 VAL A C 1
ATOM 949 O O . VAL A 1 127 ? -0.317 -9.733 -0.347 1.00 89.50 127 VAL A O 1
ATOM 952 N N . LYS A 1 128 ? 1.178 -10.190 1.260 1.00 86.88 128 LYS A N 1
ATOM 953 C CA . LYS A 1 128 ? 1.613 -11.474 0.686 1.00 86.88 128 LYS A CA 1
ATOM 954 C C . LYS A 1 128 ? 0.451 -12.460 0.543 1.00 86.88 128 LYS A C 1
ATOM 956 O O . LYS A 1 128 ? 0.253 -13.024 -0.533 1.00 86.88 128 LYS A O 1
ATOM 961 N N . ARG A 1 129 ? -0.355 -12.630 1.597 1.00 87.75 129 ARG A N 1
ATOM 962 C CA . ARG A 1 129 ? -1.548 -13.497 1.578 1.00 87.75 129 ARG A CA 1
ATOM 963 C C . ARG A 1 129 ? -2.554 -13.024 0.536 1.00 87.75 129 ARG A C 1
ATOM 965 O O . ARG A 1 129 ? -3.011 -13.826 -0.272 1.00 87.75 129 ARG A O 1
ATOM 972 N N . TRP A 1 130 ? -2.834 -11.723 0.506 1.00 89.75 130 TRP A N 1
ATOM 973 C CA . TRP A 1 130 ? -3.743 -11.124 -0.464 1.00 89.75 130 TRP A CA 1
ATOM 974 C C . TRP A 1 130 ? -3.264 -11.342 -1.904 1.00 89.75 130 TRP A C 1
ATOM 976 O O . TRP A 1 130 ? -4.024 -11.792 -2.755 1.00 89.75 130 TRP A O 1
ATOM 986 N N . GLN A 1 131 ? -1.984 -11.084 -2.184 1.00 89.75 131 GLN A N 1
ATOM 987 C CA . GLN A 1 131 ? -1.388 -11.282 -3.508 1.00 89.75 131 GLN A CA 1
ATOM 988 C C . GLN A 1 131 ? -1.471 -12.739 -3.966 1.00 89.75 131 GLN A C 1
ATOM 990 O O . GLN A 1 131 ? -1.768 -12.982 -5.138 1.00 89.75 131 GLN A O 1
ATOM 995 N N . ALA A 1 132 ? -1.236 -13.688 -3.057 1.00 85.00 132 ALA A N 1
ATOM 996 C CA . ALA A 1 132 ? -1.337 -15.111 -3.347 1.00 85.00 132 ALA A CA 1
ATOM 997 C C . ALA A 1 132 ? -2.789 -15.523 -3.637 1.00 85.00 132 ALA A C 1
ATOM 999 O O . ALA A 1 132 ? -3.041 -16.207 -4.627 1.00 85.00 132 ALA A O 1
ATOM 1000 N N . GLN A 1 133 ? -3.748 -15.052 -2.833 1.00 82.81 133 GLN A N 1
ATOM 1001 C CA . GLN A 1 133 ? -5.174 -15.326 -3.034 1.00 82.81 133 GLN A CA 1
ATOM 1002 C C . GLN A 1 133 ? -5.716 -14.730 -4.339 1.00 82.81 133 GLN A C 1
ATOM 1004 O O . GLN A 1 133 ? -6.506 -15.364 -5.031 1.00 82.81 133 GLN A O 1
ATOM 1009 N N . GLN A 1 134 ? -5.272 -13.527 -4.704 1.00 81.38 134 GLN A N 1
ATOM 1010 C CA . GLN A 1 134 ? -5.718 -12.824 -5.910 1.00 81.38 134 GLN A CA 1
ATOM 1011 C C . GLN A 1 134 ? -4.935 -13.216 -7.176 1.00 81.38 134 GLN A C 1
ATOM 1013 O O . GLN A 1 134 ? -5.108 -12.602 -8.237 1.00 81.38 134 GLN A O 1
ATOM 1018 N N . GLY A 1 135 ? -4.028 -14.195 -7.076 1.00 80.56 135 GLY A N 1
ATOM 1019 C CA . GLY A 1 135 ? -3.202 -14.662 -8.190 1.00 80.56 135 GLY A CA 1
ATOM 1020 C C . GLY A 1 135 ? -2.308 -13.571 -8.792 1.00 80.56 135 GLY A C 1
ATOM 1021 O O . GLY A 1 135 ? -2.090 -13.555 -10.001 1.00 80.56 135 GLY A O 1
ATOM 1022 N N . VAL A 1 136 ? -1.849 -12.613 -7.979 1.00 80.75 136 VAL A N 1
ATOM 1023 C CA . VAL A 1 136 ? -0.928 -11.546 -8.407 1.00 80.75 136 VAL A CA 1
ATOM 1024 C C . VAL A 1 136 ? 0.506 -12.058 -8.358 1.00 80.75 136 VAL A C 1
ATOM 1026 O O . VAL A 1 136 ? 1.209 -12.031 -9.365 1.00 80.75 136 VAL A O 1
ATOM 1029 N N . VAL A 1 137 ? 0.928 -12.530 -7.183 1.00 80.31 137 VAL A N 1
ATOM 1030 C CA . VAL A 1 137 ? 2.244 -13.120 -6.909 1.00 80.31 137 VAL A CA 1
ATOM 1031 C C . VAL A 1 137 ? 2.079 -14.093 -5.745 1.00 80.31 137 VAL A C 1
ATOM 1033 O O . VAL A 1 137 ? 1.513 -13.727 -4.720 1.00 80.31 137 VAL A O 1
ATOM 1036 N N . SER A 1 138 ? 2.590 -15.315 -5.885 1.00 78.19 138 SER A N 1
ATOM 1037 C CA . SER A 1 138 ? 2.523 -16.356 -4.848 1.00 78.19 138 SER A CA 1
ATOM 1038 C C . SER A 1 138 ? 3.885 -16.722 -4.245 1.00 78.19 138 SER A C 1
ATOM 1040 O O . SER A 1 138 ? 3.943 -17.466 -3.270 1.00 78.19 138 SER A O 1
ATOM 1042 N N . SER A 1 139 ? 4.988 -16.232 -4.817 1.00 72.44 139 SER A N 1
ATOM 1043 C CA . SER A 1 139 ? 6.352 -16.550 -4.381 1.00 72.44 139 SER A CA 1
ATOM 1044 C C . SER A 1 139 ? 7.365 -15.547 -4.926 1.00 72.44 139 SER A C 1
ATOM 1046 O O . SER A 1 139 ? 7.160 -15.004 -6.010 1.00 72.44 139 SER A O 1
ATOM 1048 N N . GLY A 1 140 ? 8.487 -15.385 -4.225 1.00 72.69 140 GLY A N 1
ATOM 1049 C CA . GLY A 1 140 ? 9.608 -14.530 -4.618 1.00 72.69 140 GLY A CA 1
ATOM 1050 C C . GLY A 1 140 ? 9.952 -13.515 -3.530 1.00 72.69 140 GLY A C 1
ATOM 1051 O O . GLY A 1 140 ? 9.560 -13.677 -2.375 1.00 72.69 140 GLY A O 1
ATOM 1052 N N . SER A 1 141 ? 10.699 -12.475 -3.891 1.00 72.88 141 SER A N 1
ATOM 1053 C CA . SER A 1 141 ? 11.051 -11.368 -2.993 1.00 72.88 141 SER A CA 1
ATOM 1054 C C . SER A 1 141 ? 10.392 -10.052 -3.433 1.00 72.88 141 SER A C 1
ATOM 1056 O O . SER A 1 141 ? 9.964 -9.948 -4.595 1.00 72.88 141 SER A O 1
ATOM 1058 N N . PRO A 1 142 ? 10.339 -9.041 -2.542 1.00 71.81 142 PRO A N 1
ATOM 1059 C CA . PRO A 1 142 ? 9.980 -7.667 -2.888 1.00 71.81 142 PRO A CA 1
ATOM 1060 C C . PRO A 1 142 ? 10.669 -7.168 -4.164 1.00 71.81 142 PRO A C 1
ATOM 1062 O O . PRO A 1 142 ? 10.005 -6.642 -5.052 1.00 71.81 142 PRO A O 1
ATOM 1065 N N . ASP A 1 143 ? 11.972 -7.424 -4.297 1.00 70.19 143 ASP A N 1
ATOM 1066 C CA . ASP A 1 143 ? 12.799 -6.877 -5.381 1.00 70.19 143 ASP A CA 1
ATOM 1067 C C . ASP A 1 143 ? 12.678 -7.641 -6.707 1.00 70.19 143 ASP A C 1
ATOM 1069 O O . ASP A 1 143 ? 12.931 -7.089 -7.773 1.00 70.19 143 ASP A O 1
ATOM 1073 N N . THR A 1 144 ? 12.302 -8.922 -6.661 1.00 73.38 144 THR A N 1
ATOM 1074 C CA . THR A 1 144 ? 12.246 -9.785 -7.858 1.00 73.38 144 THR A CA 1
ATOM 1075 C C . THR A 1 144 ? 10.847 -9.877 -8.445 1.00 73.38 144 THR A C 1
ATOM 1077 O O . THR A 1 144 ? 10.656 -9.802 -9.656 1.00 73.38 144 THR A O 1
ATOM 1080 N N . THR A 1 145 ? 9.852 -10.052 -7.582 1.00 74.12 145 THR A N 1
ATOM 1081 C CA . THR A 1 145 ? 8.467 -10.334 -7.982 1.00 74.12 145 THR A CA 1
ATOM 1082 C C . THR A 1 145 ? 7.489 -9.295 -7.454 1.00 74.12 145 THR A C 1
ATOM 1084 O O . THR A 1 145 ? 6.361 -9.233 -7.937 1.00 74.12 145 THR A O 1
ATOM 1087 N N . GLY A 1 146 ? 7.901 -8.463 -6.492 1.00 78.06 146 GLY A N 1
ATOM 1088 C CA . GLY A 1 146 ? 6.999 -7.577 -5.759 1.00 78.06 146 GLY A CA 1
ATOM 1089 C C . GLY A 1 146 ? 6.229 -8.290 -4.645 1.00 78.06 146 GLY A C 1
ATOM 1090 O O . GLY A 1 146 ? 5.191 -7.785 -4.210 1.00 78.06 146 GLY A O 1
ATOM 1091 N N . TYR A 1 147 ? 6.687 -9.465 -4.191 1.00 82.12 147 TYR A N 1
ATOM 1092 C CA . TYR A 1 147 ? 5.996 -10.220 -3.145 1.00 82.12 147 TYR A CA 1
ATOM 1093 C C . TYR A 1 147 ? 6.085 -9.496 -1.797 1.00 82.12 147 TYR A C 1
ATOM 1095 O O . TYR A 1 147 ? 7.171 -9.310 -1.254 1.00 82.12 147 TYR A O 1
ATOM 1103 N N . GLY A 1 148 ? 4.936 -9.087 -1.258 1.00 82.25 148 GLY A N 1
ATOM 1104 C CA . GLY A 1 148 ? 4.845 -8.222 -0.081 1.00 82.25 148 GLY A CA 1
ATOM 1105 C C . GLY A 1 148 ? 4.959 -6.726 -0.375 1.00 82.25 148 GLY A C 1
ATOM 1106 O O . GLY A 1 148 ? 5.062 -5.951 0.572 1.00 82.25 148 GLY A O 1
ATOM 1107 N N . VAL A 1 149 ? 4.916 -6.313 -1.648 1.00 87.62 149 VAL A N 1
ATOM 1108 C CA . VAL A 1 149 ? 4.946 -4.905 -2.083 1.00 87.62 149 VAL A CA 1
ATOM 1109 C C . VAL A 1 149 ? 3.688 -4.556 -2.878 1.00 87.62 149 VAL A C 1
ATOM 1111 O O . VAL A 1 149 ? 3.288 -5.248 -3.820 1.00 87.62 149 VAL A O 1
ATOM 1114 N N . VAL A 1 150 ? 3.080 -3.414 -2.568 1.00 87.75 150 VAL A N 1
ATOM 1115 C CA . VAL A 1 150 ? 1.966 -2.852 -3.342 1.00 87.75 150 VAL A CA 1
ATOM 1116 C C . VAL A 1 150 ? 2.513 -2.006 -4.494 1.00 87.75 150 VAL A C 1
ATOM 1118 O O . VAL A 1 150 ? 2.455 -0.777 -4.493 1.00 87.75 150 VAL A O 1
ATOM 1121 N N . GLY A 1 151 ? 3.093 -2.692 -5.480 1.00 84.31 151 GLY A N 1
ATOM 1122 C CA . GLY A 1 151 ? 3.539 -2.109 -6.749 1.00 84.31 151 GLY A CA 1
ATOM 1123 C C . GLY A 1 151 ? 2.419 -2.026 -7.793 1.00 84.31 151 GLY A C 1
ATOM 1124 O O . GLY A 1 151 ? 1.266 -2.350 -7.510 1.00 84.31 151 GLY A O 1
ATOM 1125 N N . SER A 1 152 ? 2.754 -1.642 -9.029 1.00 82.44 152 SER A N 1
ATOM 1126 C CA . SER A 1 152 ? 1.789 -1.457 -10.132 1.00 82.44 152 SER A CA 1
ATOM 1127 C C . SER A 1 152 ? 0.855 -2.653 -10.346 1.00 82.44 152 SER A C 1
ATOM 1129 O O . SER A 1 152 ? -0.360 -2.471 -10.352 1.00 82.44 152 SER A O 1
ATOM 1131 N N . ARG A 1 153 ? 1.397 -3.877 -10.408 1.00 80.94 153 ARG A N 1
ATOM 1132 C CA . ARG A 1 153 ? 0.612 -5.116 -10.578 1.00 80.94 153 ARG A CA 1
ATOM 1133 C C . ARG A 1 153 ? -0.407 -5.332 -9.456 1.00 80.94 153 ARG A C 1
ATOM 1135 O O . ARG A 1 153 ? -1.566 -5.647 -9.712 1.00 80.94 153 ARG A O 1
ATOM 1142 N N . THR A 1 154 ? 0.013 -5.135 -8.207 1.00 86.12 154 THR A N 1
ATOM 1143 C CA . THR A 1 154 ? -0.865 -5.250 -7.034 1.00 86.12 154 THR A CA 1
ATOM 1144 C C . THR A 1 154 ? -1.956 -4.181 -7.082 1.00 86.12 154 THR A C 1
ATOM 1146 O O . THR A 1 154 ? -3.128 -4.501 -6.914 1.00 86.12 154 THR A O 1
ATOM 1149 N N . ARG A 1 155 ? -1.602 -2.926 -7.393 1.00 85.19 155 ARG A N 1
ATOM 1150 C CA . ARG A 1 155 ? -2.560 -1.813 -7.513 1.00 85.19 155 ARG A CA 1
ATOM 1151 C C . ARG A 1 155 ? -3.598 -2.035 -8.608 1.00 85.19 155 ARG A C 1
ATOM 1153 O O . ARG A 1 155 ? -4.776 -1.753 -8.405 1.00 85.19 155 ARG A O 1
ATOM 1160 N N . GLU A 1 156 ? -3.176 -2.550 -9.759 1.00 83.12 156 GLU A N 1
ATOM 1161 C CA . GLU A 1 156 ? -4.076 -2.910 -10.855 1.00 83.12 156 GLU A CA 1
ATOM 1162 C C . GLU A 1 156 ? -5.098 -3.954 -10.411 1.00 83.12 156 GLU A C 1
ATOM 1164 O O . GLU A 1 156 ? -6.290 -3.788 -10.675 1.00 83.12 156 GLU A O 1
ATOM 1169 N N . ARG A 1 157 ? -4.655 -4.984 -9.679 1.00 83.88 157 ARG A N 1
ATOM 1170 C CA . ARG A 1 157 ? -5.559 -6.000 -9.137 1.00 83.88 157 ARG A CA 1
ATOM 1171 C C . ARG A 1 157 ? -6.488 -5.442 -8.060 1.00 83.88 157 ARG A C 1
ATOM 1173 O O . ARG A 1 157 ? -7.661 -5.793 -8.075 1.00 83.88 157 ARG A O 1
ATOM 1180 N N . VAL A 1 158 ? -6.014 -4.566 -7.168 1.00 83.69 158 VAL A N 1
ATOM 1181 C CA . VAL A 1 158 ? -6.872 -3.920 -6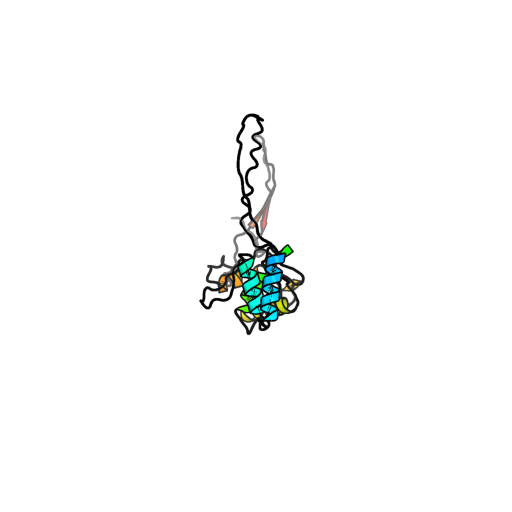.152 1.00 83.69 158 VAL A CA 1
ATOM 1182 C C . VAL A 1 158 ? -7.994 -3.145 -6.839 1.00 83.69 158 VAL A C 1
ATOM 1184 O O . VAL A 1 158 ? -9.164 -3.308 -6.503 1.00 83.69 158 VAL A O 1
ATOM 1187 N N . ARG A 1 159 ? -7.655 -2.365 -7.870 1.00 83.44 159 ARG A N 1
ATOM 1188 C CA . ARG A 1 159 ? -8.635 -1.622 -8.666 1.00 83.44 159 ARG A CA 1
ATOM 1189 C C . ARG A 1 159 ? -9.621 -2.551 -9.390 1.00 83.44 159 ARG A C 1
ATOM 1191 O O . ARG A 1 159 ? -10.808 -2.241 -9.426 1.00 83.44 159 ARG A O 1
ATOM 1198 N N . ALA A 1 160 ? -9.153 -3.693 -9.902 1.00 79.56 160 ALA A N 1
ATOM 1199 C CA . ALA A 1 160 ? -10.007 -4.717 -10.512 1.00 79.56 160 ALA A CA 1
ATOM 1200 C C . ALA A 1 160 ? -10.990 -5.340 -9.506 1.00 79.56 160 ALA A C 1
ATOM 1202 O O . ALA A 1 160 ? -12.166 -5.505 -9.818 1.00 79.56 160 ALA A O 1
ATOM 1203 N N . ASN A 1 161 ? -10.524 -5.639 -8.287 1.00 79.44 161 ASN A N 1
ATOM 1204 C CA . ASN A 1 161 ? -11.353 -6.162 -7.195 1.00 79.44 161 ASN A CA 1
ATOM 1205 C C . ASN A 1 161 ? -12.467 -5.180 -6.790 1.00 79.44 161 ASN A C 1
ATOM 1207 O O . ASN A 1 161 ? -13.502 -5.570 -6.265 1.00 79.44 161 ASN A O 1
ATOM 1211 N N . CYS A 1 162 ? -12.255 -3.902 -7.081 1.00 76.75 162 CYS A N 1
ATOM 1212 C CA . CYS A 1 162 ? -13.168 -2.804 -6.815 1.00 76.75 162 CYS A CA 1
ATOM 1213 C C . CYS A 1 162 ? -14.184 -2.510 -7.924 1.00 76.75 162 CYS A C 1
ATOM 1215 O O . CYS A 1 162 ? -14.926 -1.537 -7.826 1.00 76.75 162 CYS A O 1
ATOM 1217 N N . GLY A 1 163 ? -14.224 -3.316 -8.988 1.00 67.56 163 GLY A N 1
ATOM 1218 C CA . GLY A 1 163 ? -15.189 -3.145 -10.077 1.00 67.56 163 GLY A CA 1
ATOM 1219 C C . GLY A 1 163 ? -14.888 -1.971 -11.015 1.00 67.56 163 GLY A C 1
ATOM 1220 O O . GLY A 1 163 ? -15.675 -1.695 -11.918 1.00 67.56 163 GLY A O 1
ATOM 1221 N N . PHE A 1 164 ? -13.746 -1.296 -10.856 1.00 60.09 164 PHE A N 1
ATOM 1222 C CA . PHE A 1 164 ? -13.287 -0.337 -11.854 1.00 60.09 164 PHE A CA 1
ATOM 1223 C C . PHE A 1 164 ? -12.757 -1.093 -13.076 1.00 60.09 164 PHE A C 1
ATOM 1225 O O . PHE A 1 164 ? -11.984 -2.044 -12.903 1.00 60.09 164 PHE A O 1
ATOM 1232 N N . PRO A 1 165 ? -13.101 -0.668 -14.310 1.00 50.72 165 PRO A N 1
ATOM 1233 C CA . PRO A 1 165 ? -12.471 -1.220 -15.496 1.00 50.72 165 PRO A CA 1
ATOM 1234 C C . PRO A 1 165 ? -10.967 -0.998 -15.358 1.00 50.72 165 PRO A C 1
ATOM 1236 O O . PRO A 1 165 ? -10.487 0.127 -15.192 1.00 50.72 165 PRO A O 1
ATOM 1239 N N . THR A 1 166 ? -10.209 -2.089 -15.349 1.00 49.34 166 THR A N 1
ATOM 1240 C CA . THR A 1 166 ? -8.760 -1.989 -15.407 1.00 49.34 166 THR A CA 1
ATOM 1241 C C . THR A 1 166 ? -8.395 -1.272 -16.711 1.00 49.34 166 THR A C 1
ATOM 1243 O O . THR A 1 166 ? -8.963 -1.581 -17.760 1.00 49.34 166 THR A O 1
ATOM 1246 N N . PRO A 1 167 ? -7.432 -0.333 -16.708 1.00 49.25 167 PRO A N 1
ATOM 1247 C CA . PRO A 1 167 ? -6.594 -0.147 -17.881 1.00 49.25 167 PRO A CA 1
ATOM 1248 C C . PRO A 1 167 ? -6.075 -1.541 -18.208 1.00 49.25 167 PRO A C 1
ATOM 1250 O O . PRO A 1 167 ? -5.454 -2.171 -17.348 1.00 49.25 167 PRO A O 1
ATOM 1253 N N . VAL A 1 168 ? -6.472 -2.060 -19.367 1.00 50.28 168 VAL A N 1
ATOM 1254 C CA . VAL A 1 168 ? -6.228 -3.445 -19.764 1.00 50.28 168 VAL A CA 1
ATOM 1255 C C . VAL A 1 168 ? -4.742 -3.739 -19.518 1.00 50.28 168 VAL A C 1
ATOM 1257 O O . VAL A 1 168 ? -3.907 -3.052 -20.113 1.00 50.28 168 VAL A O 1
ATOM 1260 N N . PRO A 1 169 ? -4.376 -4.680 -18.624 1.00 52.75 169 PRO A N 1
ATOM 1261 C CA . PRO A 1 169 ? -2.986 -5.106 -18.523 1.00 52.75 169 PRO A CA 1
ATOM 1262 C C . PRO A 1 169 ? -2.539 -5.554 -19.920 1.00 52.75 169 PRO A C 1
ATOM 1264 O O . PRO A 1 169 ? -3.380 -6.096 -20.648 1.00 52.75 169 PRO A O 1
ATOM 1267 N N . PRO A 1 170 ? -1.275 -5.342 -20.339 1.00 46.25 170 PRO A N 1
ATOM 1268 C CA . PRO A 1 170 ? -0.793 -5.932 -21.580 1.00 46.25 170 PRO A CA 1
ATOM 1269 C C . PRO A 1 170 ? -1.102 -7.425 -21.496 1.00 46.25 170 PRO A C 1
ATOM 1271 O O . PRO A 1 170 ? -0.595 -8.137 -20.629 1.00 46.25 170 PRO A O 1
ATOM 1274 N N . THR A 1 171 ? -2.052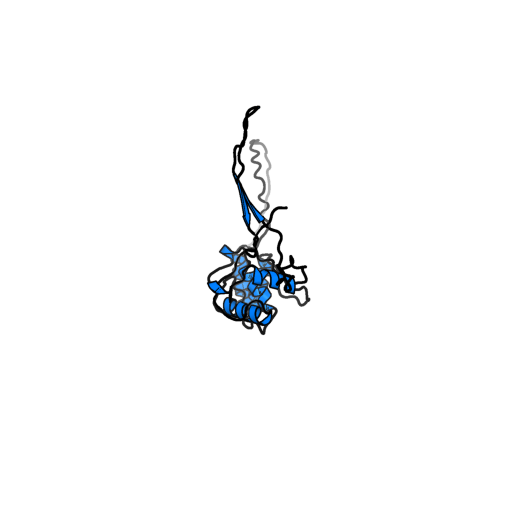 -7.861 -22.316 1.00 44.34 171 THR A N 1
ATOM 1275 C CA . THR A 1 171 ? -2.514 -9.242 -22.346 1.00 44.34 171 THR A CA 1
ATOM 1276 C C . THR A 1 171 ? -1.278 -10.111 -22.573 1.00 44.34 171 THR A C 1
ATOM 1278 O O . THR A 1 171 ? -0.457 -9.735 -23.418 1.00 44.34 171 THR A O 1
ATOM 1281 N N . PRO A 1 172 ? -1.099 -11.252 -21.870 1.00 46.00 172 PRO A N 1
ATOM 1282 C CA . PRO A 1 172 ? -0.216 -12.280 -22.387 1.00 46.00 172 PRO A CA 1
ATOM 1283 C C . PRO A 1 172 ? -0.748 -12.576 -23.778 1.00 46.00 172 PRO A C 1
ATOM 1285 O O . PRO A 1 172 ? -1.884 -13.023 -23.951 1.00 46.00 172 PRO A O 1
ATOM 1288 N N . ILE A 1 173 ? 0.025 -12.136 -24.761 1.00 51.41 173 ILE A N 1
ATOM 1289 C CA . ILE A 1 173 ? -0.358 -12.180 -26.154 1.00 51.41 173 ILE A CA 1
ATOM 1290 C C . ILE A 1 173 ? -0.627 -13.672 -26.410 1.00 51.41 173 ILE A C 1
ATOM 1292 O O . ILE A 1 173 ? 0.276 -14.473 -26.150 1.00 51.41 173 ILE A O 1
ATOM 1296 N N . PRO A 1 174 ? -1.830 -14.093 -26.857 1.00 48.44 174 PRO A N 1
ATOM 1297 C CA . PRO A 1 174 ? -1.963 -15.434 -27.432 1.00 48.44 174 PRO A CA 1
ATOM 1298 C C . PRO A 1 174 ? -0.842 -15.574 -28.468 1.00 48.44 174 PRO A C 1
ATOM 1300 O O . PRO A 1 174 ? -0.519 -14.540 -29.056 1.00 48.44 174 PRO A O 1
ATOM 1303 N N . PRO A 1 175 ? -0.207 -16.743 -28.687 1.00 46.16 175 PRO A N 1
ATOM 1304 C CA . PRO A 1 175 ? 0.843 -16.861 -29.694 1.00 46.16 175 PRO A CA 1
ATOM 1305 C C . PRO A 1 175 ? 0.257 -16.432 -31.042 1.00 46.16 175 PRO A C 1
ATOM 1307 O O . PRO A 1 175 ? -0.420 -17.193 -31.730 1.00 46.16 175 PRO A O 1
ATOM 1310 N N . ARG A 1 176 ? 0.436 -15.152 -31.372 1.00 47.62 176 ARG A N 1
ATOM 1311 C CA . ARG A 1 176 ? 0.146 -14.593 -32.676 1.00 47.62 176 ARG A CA 1
ATOM 1312 C C . ARG A 1 176 ? 1.218 -15.224 -33.533 1.00 47.62 176 ARG A C 1
ATOM 1314 O O . ARG A 1 176 ? 2.385 -15.184 -33.149 1.00 47.62 176 ARG A O 1
ATOM 1321 N N . SER A 1 177 ? 0.811 -15.836 -34.639 1.00 53.62 177 SER A N 1
ATOM 1322 C CA . SER A 1 177 ? 1.715 -16.157 -35.738 1.00 53.62 177 SER A CA 1
ATOM 1323 C C . SER A 1 177 ? 2.688 -14.989 -35.894 1.00 53.62 177 SER A C 1
ATOM 1325 O O . SER A 1 177 ? 2.267 -13.857 -36.148 1.00 53.62 177 SER A O 1
ATOM 1327 N N . SER A 1 178 ? 3.938 -15.263 -35.557 1.00 53.56 178 SER A N 1
ATOM 1328 C CA . SER A 1 178 ? 4.920 -14.290 -35.124 1.00 53.56 178 SER A CA 1
ATOM 1329 C C . SER A 1 178 ? 5.585 -13.702 -36.365 1.00 53.56 178 SER A C 1
ATOM 1331 O O . SER A 1 178 ? 6.511 -14.265 -36.947 1.00 53.56 178 SER A O 1
ATOM 1333 N N . ASN A 1 179 ? 4.955 -12.652 -36.881 1.00 60.28 179 ASN A N 1
ATOM 1334 C CA . ASN A 1 179 ? 5.587 -11.771 -37.845 1.00 60.28 179 ASN A CA 1
ATOM 1335 C C . ASN A 1 179 ? 5.170 -10.335 -37.522 1.00 60.28 179 ASN A C 1
ATOM 1337 O O . ASN A 1 179 ? 4.169 -9.810 -38.020 1.00 60.28 179 ASN A O 1
ATOM 1341 N N . LEU A 1 180 ? 5.867 -9.754 -36.554 1.00 64.94 180 LEU A N 1
ATOM 1342 C CA . LEU A 1 180 ? 5.751 -8.367 -36.147 1.00 64.94 180 LEU A CA 1
ATOM 1343 C C . LEU A 1 180 ? 6.315 -7.479 -37.255 1.00 64.94 180 LEU A C 1
ATOM 1345 O O . LEU A 1 180 ? 7.383 -7.743 -37.793 1.00 64.94 180 LEU A O 1
ATOM 1349 N N . SER A 1 181 ? 5.617 -6.387 -37.573 1.00 69.31 181 SER A N 1
ATOM 1350 C CA . SER A 1 181 ? 6.113 -5.430 -38.561 1.00 69.31 181 SER A CA 1
ATOM 1351 C C . SER A 1 181 ? 7.517 -4.929 -38.185 1.00 69.31 181 SER A C 1
ATOM 1353 O O . SER A 1 181 ? 7.759 -4.619 -37.011 1.00 69.31 181 SER A O 1
ATOM 1355 N N . PRO A 1 182 ? 8.433 -4.790 -39.158 1.00 74.62 182 PRO A N 1
ATOM 1356 C CA . PRO A 1 182 ? 9.786 -4.331 -38.891 1.00 74.62 182 PRO A CA 1
ATOM 1357 C C . PRO A 1 182 ? 9.796 -2.893 -38.363 1.00 74.62 182 PRO A C 1
ATOM 1359 O O . PRO A 1 182 ? 8.984 -2.053 -38.754 1.00 74.62 182 PRO A O 1
ATOM 1362 N N . VAL A 1 183 ? 10.734 -2.600 -37.465 1.00 80.19 183 VAL A N 1
ATOM 1363 C CA . VAL A 1 183 ? 10.863 -1.309 -36.783 1.00 80.19 183 VAL A CA 1
ATOM 1364 C C . VAL A 1 183 ? 12.090 -0.568 -37.301 1.00 80.19 183 VAL A C 1
ATOM 1366 O O . VAL A 1 183 ? 13.203 -1.091 -37.270 1.00 80.19 183 VAL A O 1
ATOM 1369 N N . ILE A 1 184 ? 11.912 0.689 -37.711 1.00 80.94 184 ILE A N 1
ATOM 1370 C CA . ILE A 1 184 ? 13.018 1.591 -38.051 1.00 80.94 184 ILE A CA 1
ATOM 1371 C C . ILE A 1 184 ? 13.540 2.222 -36.757 1.00 80.94 184 ILE A C 1
ATOM 1373 O O . ILE A 1 184 ? 12.827 2.964 -36.087 1.00 80.94 184 ILE A O 1
ATOM 1377 N N . SER A 1 185 ? 14.783 1.917 -36.388 1.00 78.44 185 SER A N 1
ATOM 1378 C CA . SER A 1 185 ? 15.437 2.430 -35.179 1.00 78.44 185 SER A CA 1
ATOM 1379 C C . SER A 1 185 ? 16.317 3.656 -35.423 1.00 78.44 185 SER A C 1
ATOM 1381 O O . SER A 1 185 ? 16.795 4.255 -34.465 1.00 78.44 185 SER A O 1
ATOM 1383 N N . GLY A 1 186 ? 16.543 4.039 -36.680 1.00 78.19 186 GLY A N 1
ATOM 1384 C CA . GLY A 1 186 ? 17.259 5.268 -37.000 1.00 78.19 186 GLY A CA 1
ATOM 1385 C C . GLY A 1 186 ? 17.331 5.542 -38.494 1.00 78.19 186 GLY A C 1
ATOM 1386 O O . GLY A 1 186 ? 17.318 4.623 -39.307 1.00 78.19 186 GLY A O 1
ATOM 1387 N N . VAL A 1 187 ? 17.437 6.818 -38.846 1.00 84.75 187 VAL A N 1
ATOM 1388 C CA . VAL A 1 187 ? 17.810 7.273 -40.185 1.00 84.75 187 VAL A CA 1
ATOM 1389 C C . VAL A 1 187 ? 18.917 8.307 -40.036 1.00 84.75 187 VAL A C 1
ATOM 1391 O O . VAL A 1 187 ? 18.857 9.162 -39.155 1.00 84.75 187 VAL A O 1
ATOM 1394 N N . SER A 1 188 ? 19.954 8.202 -40.855 1.00 78.94 188 SER A N 1
ATOM 1395 C CA . SER A 1 188 ? 21.107 9.097 -40.834 1.00 78.94 188 SER A CA 1
ATOM 1396 C C . SER A 1 188 ? 21.501 9.451 -42.256 1.00 78.94 188 SER A C 1
ATOM 1398 O O . SER A 1 188 ? 21.555 8.583 -43.117 1.00 78.94 188 SER A O 1
ATOM 1400 N N . GLY A 1 189 ? 21.769 10.721 -42.522 1.00 85.25 189 GLY A N 1
ATOM 1401 C CA . GLY A 1 189 ? 22.183 11.196 -43.835 1.00 85.25 189 GLY A CA 1
ATOM 1402 C C . GLY A 1 189 ? 22.205 12.721 -43.892 1.00 85.25 189 GLY A C 1
ATOM 1403 O O . GLY A 1 189 ? 21.891 13.378 -42.894 1.00 85.25 189 GLY A O 1
ATOM 1404 N N . PRO A 1 190 ? 22.587 13.300 -45.039 1.00 77.19 190 PRO A N 1
ATOM 1405 C CA . PRO A 1 190 ? 22.622 14.744 -45.204 1.00 77.19 190 PRO A CA 1
ATOM 1406 C C . PRO A 1 190 ? 21.210 15.326 -45.062 1.00 77.19 190 PRO A C 1
ATOM 1408 O O . PRO A 1 190 ? 20.268 14.885 -45.719 1.00 77.19 190 PRO A O 1
ATOM 1411 N N . THR A 1 191 ? 21.060 16.322 -44.189 1.00 80.06 191 THR A N 1
ATOM 1412 C CA . THR A 1 191 ? 19.792 17.040 -43.970 1.00 80.06 191 THR A CA 1
ATOM 1413 C C . THR A 1 191 ? 19.545 18.136 -45.008 1.00 80.06 191 THR A C 1
ATOM 1415 O O . THR A 1 191 ? 18.425 18.626 -45.122 1.00 80.06 191 THR A O 1
ATOM 1418 N N . THR A 1 192 ? 20.571 18.480 -45.794 1.00 73.31 192 THR A N 1
ATOM 1419 C CA . THR A 1 192 ? 20.526 19.495 -46.850 1.00 73.31 192 THR A CA 1
ATOM 1420 C C . THR A 1 192 ? 21.385 19.040 -48.029 1.00 73.31 192 THR A C 1
ATOM 1422 O O . THR A 1 192 ? 22.513 18.588 -47.831 1.00 73.31 192 THR A O 1
ATOM 1425 N N . LEU A 1 193 ? 20.878 19.187 -49.255 1.00 79.88 193 LEU A N 1
ATOM 1426 C CA . LEU A 1 193 ? 21.626 18.967 -50.496 1.00 79.88 193 LEU A CA 1
ATOM 1427 C C . LEU A 1 193 ? 21.450 20.167 -51.426 1.00 79.88 193 LEU A C 1
ATOM 1429 O O . LEU A 1 193 ? 20.350 20.705 -51.545 1.00 79.88 193 LEU A O 1
ATOM 1433 N N . ASN A 1 194 ? 22.530 20.575 -52.093 1.00 84.75 194 ASN A N 1
ATOM 1434 C CA . ASN A 1 194 ? 22.474 21.611 -53.123 1.00 84.75 194 ASN A CA 1
ATOM 1435 C C . ASN A 1 194 ? 22.009 21.025 -54.463 1.00 84.75 194 ASN A C 1
ATOM 1437 O O . ASN A 1 194 ? 22.161 19.828 -54.717 1.00 84.75 194 ASN A O 1
ATOM 1441 N N . THR A 1 195 ? 21.492 21.874 -55.353 1.00 78.31 195 THR A N 1
ATOM 1442 C CA . THR A 1 195 ? 21.059 21.475 -56.699 1.00 78.31 195 THR A CA 1
ATOM 1443 C C . THR A 1 195 ? 22.191 20.763 -57.447 1.00 78.31 195 THR A C 1
ATOM 1445 O O . THR A 1 195 ? 23.244 21.348 -57.691 1.00 78.31 195 THR A O 1
ATOM 1448 N N . GLY A 1 196 ? 21.977 19.491 -57.799 1.00 83.56 19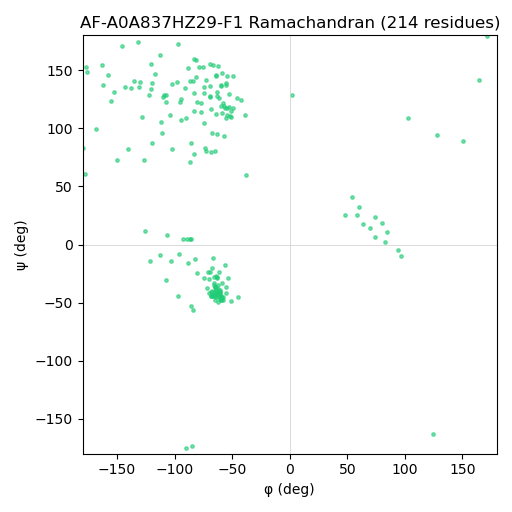6 GLY A N 1
ATOM 1449 C CA . GLY A 1 196 ? 22.958 18.645 -58.490 1.00 83.56 196 GLY A CA 1
ATOM 1450 C C . GLY A 1 196 ? 23.838 17.772 -57.584 1.00 83.56 196 GLY A C 1
ATOM 1451 O O . GLY A 1 196 ? 24.595 16.956 -58.104 1.00 83.56 196 GLY A O 1
ATOM 1452 N N . GLN A 1 197 ? 23.739 17.882 -56.254 1.00 79.56 197 GLN A N 1
ATOM 1453 C CA . GLN A 1 197 ? 24.398 16.946 -55.336 1.00 79.56 197 GLN A CA 1
ATOM 1454 C C . GLN A 1 197 ? 23.535 15.712 -55.063 1.00 79.56 197 GLN A C 1
ATOM 1456 O O . GLN A 1 197 ? 22.327 15.809 -54.860 1.00 79.56 197 GLN A O 1
ATOM 1461 N N . SER A 1 198 ? 24.185 14.550 -54.996 1.00 83.50 198 SER A N 1
ATOM 1462 C CA . SER A 1 198 ? 23.592 13.314 -54.476 1.00 83.50 198 SER A CA 1
ATOM 1463 C C . SER A 1 198 ? 24.015 13.110 -53.022 1.00 83.50 198 SER A C 1
ATOM 1465 O O . SER A 1 198 ? 25.168 13.361 -52.672 1.00 83.50 198 SER A O 1
ATOM 1467 N N . GLY A 1 199 ? 23.086 12.657 -52.184 1.00 82.81 199 GLY A N 1
ATOM 1468 C CA . GLY A 1 199 ? 23.340 12.271 -50.800 1.00 82.81 199 GLY A CA 1
ATOM 1469 C C . GLY A 1 199 ? 22.960 10.816 -50.562 1.00 82.81 199 GLY A C 1
ATOM 1470 O O . GLY A 1 199 ? 22.111 10.270 -51.263 1.00 82.81 199 GLY A O 1
ATOM 1471 N N . THR A 1 200 ? 23.586 10.202 -49.561 1.00 83.69 200 THR A N 1
ATOM 1472 C CA . THR A 1 200 ? 23.260 8.844 -49.118 1.00 83.69 200 THR A CA 1
ATOM 1473 C C . THR A 1 200 ? 22.606 8.916 -47.750 1.00 83.69 200 THR A C 1
ATOM 1475 O O . THR A 1 200 ? 23.176 9.496 -46.824 1.00 83.69 200 THR A O 1
ATOM 1478 N N . TRP A 1 201 ? 21.434 8.299 -47.618 1.00 83.50 201 TRP A N 1
ATOM 1479 C CA . TRP A 1 201 ? 20.775 8.100 -46.333 1.00 83.50 201 TRP A CA 1
ATOM 1480 C C . TRP A 1 201 ? 20.860 6.632 -45.938 1.00 83.50 201 TRP A C 1
ATOM 1482 O O . TRP A 1 201 ? 20.499 5.739 -46.700 1.00 83.50 201 TRP A O 1
ATOM 1492 N N . THR A 1 202 ? 21.330 6.400 -44.724 1.00 81.25 202 THR A N 1
ATOM 1493 C CA . THR A 1 202 ? 21.378 5.103 -44.067 1.00 81.25 202 THR A CA 1
ATOM 1494 C C . THR A 1 202 ? 20.146 4.961 -43.189 1.00 81.25 202 THR A C 1
ATOM 1496 O O . THR A 1 202 ? 19.926 5.773 -42.290 1.00 81.25 202 THR A O 1
ATOM 1499 N N . VAL A 1 203 ? 19.357 3.915 -43.419 1.00 81.56 203 VAL A N 1
ATOM 1500 C CA . VAL A 1 203 ? 18.219 3.550 -42.568 1.00 81.56 203 VAL A CA 1
ATOM 1501 C C . VAL A 1 203 ? 18.588 2.302 -41.777 1.00 81.56 203 VAL A C 1
ATOM 1503 O O . VAL A 1 203 ? 18.909 1.266 -42.353 1.00 81.56 203 VAL A O 1
ATOM 1506 N N . THR A 1 204 ? 18.522 2.394 -40.453 1.00 80.12 204 THR A N 1
ATOM 1507 C CA . THR A 1 204 ? 18.666 1.253 -39.552 1.00 80.12 204 THR A CA 1
ATOM 1508 C C . THR A 1 204 ? 17.276 0.729 -39.232 1.00 80.12 204 THR A C 1
ATOM 1510 O O . THR A 1 204 ? 16.531 1.357 -38.478 1.00 80.12 204 THR A O 1
ATOM 1513 N N . ALA A 1 205 ? 16.930 -0.422 -39.795 1.00 79.94 205 ALA A N 1
ATOM 1514 C CA . ALA A 1 205 ? 15.706 -1.146 -39.489 1.00 79.94 205 ALA A CA 1
ATOM 1515 C C . ALA A 1 205 ? 16.043 -2.504 -38.875 1.00 79.94 205 ALA A C 1
ATOM 1517 O O . ALA A 1 205 ? 17.059 -3.111 -39.211 1.00 79.94 205 ALA A O 1
ATOM 1518 N N . ARG A 1 206 ? 15.192 -2.974 -37.967 1.00 77.56 206 ARG A N 1
ATOM 1519 C CA . ARG A 1 206 ? 15.282 -4.311 -37.391 1.00 77.56 206 ARG A CA 1
ATOM 1520 C C . ARG A 1 206 ? 13.910 -4.952 -37.358 1.00 77.56 206 ARG A C 1
ATOM 1522 O O . ARG A 1 206 ? 12.920 -4.299 -37.031 1.00 77.56 206 ARG A O 1
ATOM 1529 N N . ASP A 1 207 ? 13.872 -6.236 -37.645 1.00 74.38 207 ASP A N 1
ATOM 1530 C CA . ASP A 1 207 ? 12.717 -7.046 -37.318 1.00 74.38 207 ASP A CA 1
ATOM 1531 C C . ASP A 1 207 ? 12.714 -7.309 -35.795 1.00 74.38 207 ASP A C 1
ATOM 1533 O O . ASP A 1 207 ? 13.762 -7.674 -35.248 1.00 74.38 207 ASP A O 1
ATOM 1537 N N . PRO A 1 208 ? 11.603 -7.087 -35.068 1.00 70.69 208 PRO A N 1
ATOM 1538 C CA . PRO A 1 208 ? 11.510 -7.389 -33.637 1.00 70.69 208 PRO A CA 1
ATOM 1539 C C . PRO A 1 208 ? 11.823 -8.850 -33.275 1.00 70.69 208 PRO A C 1
ATOM 1541 O O . PRO A 1 208 ? 12.116 -9.133 -32.115 1.00 70.69 208 PRO A O 1
ATOM 1544 N N . GLU A 1 209 ? 11.789 -9.753 -34.252 1.00 72.69 209 GLU A N 1
ATOM 1545 C CA . GLU A 1 209 ? 12.044 -11.187 -34.135 1.00 72.69 209 GLU A CA 1
ATOM 1546 C C . GLU A 1 209 ? 13.399 -11.594 -34.739 1.00 72.69 209 GLU A C 1
ATOM 1548 O O . GLU A 1 209 ? 13.715 -12.778 -34.821 1.00 72.69 209 GLU A O 1
ATOM 1553 N N . ASN A 1 210 ? 14.234 -10.620 -35.130 1.00 66.81 210 ASN A N 1
ATOM 1554 C CA . ASN A 1 210 ? 15.514 -10.821 -35.821 1.00 66.81 210 ASN A CA 1
ATOM 1555 C C . ASN A 1 210 ? 15.393 -11.576 -37.162 1.00 66.81 210 ASN A C 1
ATOM 1557 O O . ASN A 1 210 ? 16.354 -12.205 -37.612 1.00 66.81 210 ASN A O 1
ATOM 1561 N N . GLY A 1 211 ? 14.227 -11.507 -37.811 1.00 70.56 211 GLY A N 1
ATOM 1562 C CA . GLY A 1 211 ? 14.030 -12.007 -39.170 1.00 70.56 211 GLY A CA 1
ATOM 1563 C C . GLY A 1 211 ? 14.819 -11.214 -40.231 1.00 70.56 211 GLY A C 1
ATOM 1564 O O . GLY A 1 211 ? 15.143 -10.039 -40.024 1.00 70.56 211 GLY A O 1
ATOM 1565 N N . PRO A 1 212 ? 15.152 -11.831 -41.383 1.00 67.75 212 PRO A N 1
ATOM 1566 C CA . PRO A 1 212 ? 15.810 -11.139 -42.487 1.00 67.75 212 PRO A CA 1
ATOM 1567 C C . PRO A 1 212 ? 14.861 -10.127 -43.146 1.00 67.75 212 PRO A C 1
ATOM 1569 O O . PRO A 1 212 ? 13.764 -10.475 -43.579 1.00 67.75 212 PRO A O 1
ATOM 1572 N N . LEU A 1 213 ? 15.305 -8.874 -43.268 1.00 68.00 213 LEU A N 1
ATOM 1573 C CA . LEU A 1 213 ? 14.574 -7.825 -43.980 1.00 68.00 213 LEU A CA 1
ATOM 1574 C C . LEU A 1 213 ? 14.863 -7.907 -45.483 1.00 68.00 213 LEU A C 1
ATOM 1576 O O . LEU A 1 213 ? 16.022 -7.945 -45.894 1.00 68.00 213 LEU A O 1
ATOM 1580 N N . SER A 1 214 ? 13.815 -7.895 -46.305 1.00 69.38 214 SER A N 1
ATOM 1581 C CA . SER A 1 214 ? 13.915 -7.852 -47.767 1.00 69.38 214 SER A CA 1
ATOM 1582 C C . SER A 1 214 ? 13.235 -6.592 -48.299 1.00 69.38 214 SER A C 1
ATOM 1584 O O . SER A 1 214 ? 12.179 -6.195 -47.806 1.00 69.38 214 SER A O 1
ATOM 1586 N N . TYR A 1 215 ? 13.862 -5.957 -49.287 1.00 66.88 215 TYR A N 1
ATOM 1587 C CA . TYR A 1 215 ? 13.273 -4.889 -50.088 1.00 66.88 215 TYR A CA 1
ATOM 1588 C C . TYR A 1 215 ? 12.863 -5.480 -51.446 1.00 66.88 215 TYR A C 1
ATOM 1590 O O . TYR A 1 215 ? 13.612 -6.280 -52.006 1.00 66.88 215 TYR A O 1
ATOM 1598 N N . ASN A 1 216 ? 11.686 -5.105 -51.950 1.00 49.50 216 ASN A N 1
ATOM 1599 C CA . ASN A 1 216 ? 11.255 -5.343 -53.333 1.00 49.50 216 ASN A CA 1
ATOM 1600 C C . ASN A 1 216 ? 11.173 -4.006 -54.063 1.00 49.50 216 ASN A C 1
ATOM 1602 O O . ASN A 1 216 ? 10.749 -3.026 -53.407 1.00 49.50 216 ASN A O 1
#

Foldseek 3Di:
DDDDDDDDDDDDDDDDDDDPPPPPPPPPPPQDDPVRLVVVLVVCVVVVNDPLVSVQVSCVSRVHDRPDDDDPPQLQDQAPDKDAAFDFCVRRVLVQLSLLCNLLVDCVLQVVSDRPRHLHPSSLSSQLSVCCVLVQDNDDDCVPRNRSICDPSNNQSSCVVNVHPRPDDPPPDDPDVDFDDKAWPDKDKDPDDDVPDDIDIDIDIAGPVRDDDDDD

pLDDT: mean 70.36, std 16.09, range [30.42, 89.75]

Secondary structure (DSSP, 8-state):
------------------------------PPPHHHHHHHHHHHHHTT--HHHHHHHHHHHTTPPP--------------S-B-TT-BHHHHTTHHHHHHHHHTT-TTT-TT----SB--HHHHHHHHHHHHHTTS-SSS-TTTT-TT-B-HHHHHHHHHHTTPPP-----------S-PPPEEEEEES-S---TT-----EEEEE-TT-PPP---